Protein AF-A0A1M5ZZS7-F1 (afdb_monomer_lite)

InterPro domains:
  IPR059888 Phage tail-like, trimerisation region [PF26696] (135-192)

Foldseek 3Di:
DVVVVVVVVVVPPDDDQDAEEACDDDDDDPQALYEYDADLAFDAFAEDCAPLVCQPPPHWADFQDWYQHQVQLFIWGQHDGGCNDDVSIDTQDDKDAQDADPNDTDRIQGFHAPDCCVPPVPPPPPVDADEGADDPVDNDDNYDDDHPRHYHDTHEDAPSVVRRPQDHARTWGAHPVVRWIWGHSNRDIGTHDPQQWEQPDKDWDDDLEAEPPDGDQTHIDGWTAGNVDRVRTDDLVQWAWKWKWKDLDPDPPDTDTDDIDGRPPDDGDDPDPVVLVDPGQWMKMWMWTDGPPDPTYGYDIDIRTYDYDD

Organism: NCBI:txid1118202

Structure (mmCIF, N/CA/C/O backbone):
data_AF-A0A1M5ZZS7-F1
#
_entry.id   AF-A0A1M5ZZS7-F1
#
loop_
_atom_site.group_PDB
_atom_site.id
_atom_site.type_symbol
_atom_site.label_atom_id
_atom_site.label_alt_id
_atom_site.label_comp_id
_atom_site.label_asym_id
_atom_site.label_entity_id
_atom_site.label_seq_id
_atom_site.pdbx_PDB_ins_code
_atom_site.Cartn_x
_atom_site.Cartn_y
_atom_site.Cartn_z
_atom_site.occupancy
_atom_site.B_iso_or_equiv
_atom_site.auth_seq_id
_atom_site.auth_comp_id
_atom_site.auth_asym_id
_atom_site.auth_atom_id
_atom_site.pdbx_PDB_model_num
ATOM 1 N N . MET A 1 1 ? -10.200 -0.646 -59.183 1.00 57.72 1 MET A N 1
ATOM 2 C CA . MET A 1 1 ? -9.908 -1.719 -58.202 1.00 57.72 1 MET A CA 1
ATOM 3 C C . MET A 1 1 ? -8.680 -1.416 -57.340 1.00 57.72 1 MET A C 1
ATOM 5 O O . MET A 1 1 ? -8.872 -1.230 -56.151 1.00 57.72 1 MET A O 1
ATOM 9 N N . LYS A 1 2 ? -7.460 -1.236 -57.885 1.00 59.06 2 LYS A N 1
ATOM 10 C CA . LYS A 1 2 ? -6.246 -0.933 -57.077 1.00 59.06 2 LYS A CA 1
ATOM 11 C C . LYS A 1 2 ? -6.379 0.266 -56.113 1.00 59.06 2 LYS A C 1
ATOM 13 O O . LYS A 1 2 ? -5.955 0.170 -54.972 1.00 59.06 2 LYS A O 1
ATOM 18 N N . LYS A 1 3 ? -7.024 1.362 -56.537 1.00 68.19 3 LYS A N 1
ATOM 19 C CA . LYS A 1 3 ? -7.249 2.555 -55.690 1.00 68.19 3 LYS A CA 1
ATOM 20 C C . LYS A 1 3 ? -8.284 2.344 -54.570 1.00 68.19 3 LYS A C 1
ATOM 22 O O . LYS A 1 3 ? -8.190 2.989 -53.539 1.00 68.19 3 LYS A O 1
ATOM 27 N N . ILE A 1 4 ? -9.235 1.426 -54.765 1.00 78.06 4 ILE A N 1
ATOM 28 C CA . ILE A 1 4 ? -10.256 1.080 -53.760 1.00 78.06 4 ILE A CA 1
ATOM 29 C C . ILE A 1 4 ? -9.636 0.192 -52.674 1.00 78.06 4 ILE A C 1
ATOM 31 O O . ILE A 1 4 ? -9.879 0.412 -51.498 1.00 78.06 4 ILE A O 1
ATOM 35 N N . ILE A 1 5 ? -8.764 -0.747 -53.059 1.00 78.56 5 ILE A N 1
ATOM 36 C CA . ILE A 1 5 ? -8.029 -1.607 -52.117 1.00 78.56 5 ILE A CA 1
ATOM 37 C C . ILE A 1 5 ? -7.124 -0.766 -51.201 1.00 78.56 5 ILE A C 1
ATOM 39 O O . ILE A 1 5 ? -7.069 -1.012 -50.001 1.00 78.56 5 ILE A O 1
ATOM 43 N N . LEU A 1 6 ? -6.470 0.266 -51.747 1.00 74.75 6 LEU A N 1
ATOM 44 C CA . LEU A 1 6 ? -5.613 1.168 -50.972 1.00 74.75 6 LEU A CA 1
ATOM 45 C C . LEU A 1 6 ? -6.414 2.041 -49.988 1.00 74.75 6 LEU A C 1
ATOM 47 O O . LEU A 1 6 ? -5.978 2.241 -48.862 1.00 74.75 6 LEU A O 1
ATOM 51 N N . ALA A 1 7 ? -7.601 2.510 -50.390 1.00 75.81 7 ALA A N 1
ATOM 52 C CA . ALA A 1 7 ? -8.495 3.278 -49.521 1.00 75.81 7 ALA A CA 1
ATOM 53 C C . ALA A 1 7 ? -9.084 2.425 -48.381 1.00 75.81 7 ALA A C 1
ATOM 55 O O . ALA A 1 7 ? -9.172 2.897 -47.254 1.00 75.81 7 ALA A O 1
ATOM 56 N N . ILE A 1 8 ? -9.428 1.159 -48.651 1.00 76.75 8 ILE A N 1
ATOM 57 C CA . ILE A 1 8 ? -9.897 0.212 -47.624 1.00 76.75 8 ILE A CA 1
ATOM 58 C C . ILE A 1 8 ? -8.769 -0.124 -46.637 1.00 76.75 8 ILE A C 1
ATOM 60 O O . ILE A 1 8 ? -9.013 -0.160 -45.438 1.00 76.75 8 ILE A O 1
ATOM 64 N N . GLY A 1 9 ? -7.531 -0.303 -47.113 1.00 72.69 9 GLY A N 1
ATOM 65 C CA . GLY A 1 9 ? -6.370 -0.514 -46.239 1.00 72.69 9 GLY A CA 1
ATOM 66 C C . GLY A 1 9 ? -6.066 0.676 -45.321 1.00 72.69 9 GLY A C 1
ATOM 67 O O . GLY A 1 9 ? -5.657 0.468 -44.186 1.00 72.69 9 GLY A O 1
ATOM 68 N N . LEU A 1 10 ? -6.323 1.907 -45.781 1.00 70.25 10 LEU A N 1
ATOM 69 C CA . LEU A 1 10 ? -6.141 3.134 -44.993 1.00 70.25 10 LEU A CA 1
ATOM 70 C C . LEU A 1 10 ? -7.263 3.365 -43.962 1.00 70.25 10 LEU A C 1
ATOM 72 O O . LEU A 1 10 ? -7.039 4.020 -42.956 1.00 70.25 10 LEU A O 1
ATOM 76 N N . LEU A 1 11 ? -8.466 2.837 -44.208 1.00 66.69 11 LEU A N 1
ATOM 77 C CA . LEU A 1 11 ? -9.611 2.917 -43.288 1.00 66.69 11 LEU A CA 1
ATOM 78 C C . LEU A 1 11 ? -9.576 1.843 -42.186 1.00 66.69 11 LEU A C 1
ATOM 80 O O . LEU A 1 11 ? -10.339 1.930 -41.229 1.00 66.69 11 LEU A O 1
ATOM 84 N N . LEU A 1 12 ? -8.712 0.831 -42.320 1.00 61.31 12 LEU A N 1
ATOM 85 C CA . LEU A 1 12 ? -8.537 -0.256 -41.349 1.00 61.31 12 LEU A CA 1
ATOM 86 C C . LEU A 1 12 ? -7.455 0.027 -40.295 1.00 61.31 12 LEU A C 1
ATOM 88 O O . LEU A 1 12 ? -7.253 -0.806 -39.413 1.00 61.31 12 LEU A O 1
ATOM 92 N N . SER A 1 13 ? -6.788 1.185 -40.336 1.00 60.69 13 SER A N 1
ATOM 93 C CA . SER A 1 13 ? -5.974 1.665 -39.214 1.00 60.69 13 SER A CA 1
ATOM 94 C C . SER A 1 13 ? -6.895 2.217 -38.123 1.00 60.69 13 SER A C 1
ATOM 96 O O . SER A 1 13 ? -7.021 3.425 -37.941 1.00 60.69 13 SER A O 1
ATOM 98 N N . LEU A 1 14 ? -7.622 1.323 -37.459 1.00 61.38 14 LEU A N 1
ATOM 99 C CA . LEU A 1 14 ? -8.281 1.643 -36.203 1.00 61.38 14 LEU A CA 1
ATOM 100 C C . LEU A 1 14 ? -7.219 1.538 -35.111 1.00 61.38 14 LEU A C 1
ATOM 102 O O . LEU A 1 14 ? -6.594 0.487 -34.962 1.00 61.38 14 LEU A O 1
ATOM 106 N N . ASP A 1 15 ? -7.006 2.627 -34.379 1.00 59.38 15 ASP A N 1
ATOM 107 C CA . ASP A 1 15 ? -6.132 2.637 -33.213 1.00 59.38 15 ASP A CA 1
ATOM 108 C C . ASP A 1 15 ? -6.651 1.611 -32.195 1.00 59.38 15 ASP A C 1
ATOM 110 O O . ASP A 1 15 ? -7.773 1.705 -31.690 1.00 59.38 15 ASP A O 1
ATOM 114 N N . ALA A 1 16 ? -5.855 0.575 -31.935 1.00 60.84 16 ALA A N 1
ATOM 115 C CA . ALA A 1 16 ? -6.174 -0.437 -30.942 1.00 60.84 16 ALA A CA 1
ATOM 116 C C . ALA A 1 16 ? -5.636 0.021 -29.583 1.00 60.84 16 ALA A C 1
ATOM 118 O O . ALA A 1 16 ? -4.439 -0.074 -29.317 1.00 60.84 16 ALA A O 1
ATOM 119 N N . PHE A 1 17 ? -6.519 0.501 -28.706 1.00 65.69 17 PHE A N 1
ATOM 120 C CA . PHE A 1 17 ? -6.165 0.757 -27.311 1.00 65.69 17 PHE A CA 1
ATOM 121 C C . PHE A 1 17 ? -5.978 -0.581 -26.583 1.00 65.69 17 PHE A C 1
ATOM 123 O O . PHE A 1 17 ? -6.930 -1.340 -26.397 1.00 65.69 17 PHE A O 1
ATOM 130 N N . GLY A 1 18 ? -4.741 -0.894 -26.197 1.00 68.00 18 GLY A N 1
ATOM 131 C CA . GLY A 1 18 ? -4.412 -2.122 -25.476 1.00 68.00 18 GLY A CA 1
ATOM 132 C C . GLY A 1 18 ? -4.529 -1.944 -23.964 1.00 68.00 18 GLY A C 1
ATOM 133 O O . GLY A 1 18 ? -3.792 -1.161 -23.375 1.00 68.00 18 GLY A O 1
ATOM 134 N N . GLN A 1 19 ? -5.420 -2.699 -23.321 1.00 83.50 19 GLN A N 1
ATOM 135 C CA . GLN A 1 19 ? -5.440 -2.865 -21.863 1.00 83.50 19 GLN A CA 1
ATOM 136 C C . GLN A 1 19 ? -4.680 -4.136 -21.476 1.00 83.50 19 GLN A C 1
ATOM 138 O O . GLN A 1 19 ? -4.672 -5.115 -22.228 1.00 83.50 19 GLN A O 1
ATOM 143 N N . VAL A 1 20 ? -4.034 -4.139 -20.306 1.00 90.75 20 VAL A N 1
ATOM 144 C CA . VAL A 1 20 ? -3.095 -5.209 -19.940 1.00 90.75 20 VAL A CA 1
ATOM 145 C C . VAL A 1 20 ? -3.737 -6.212 -18.981 1.00 90.75 20 VAL A C 1
ATOM 147 O O . VAL A 1 20 ? -4.127 -5.883 -17.863 1.00 90.75 20 VAL A O 1
ATOM 150 N N . ALA A 1 21 ? -3.800 -7.476 -19.395 1.00 93.50 21 ALA A N 1
ATOM 151 C CA . ALA A 1 21 ? -4.226 -8.593 -18.558 1.00 93.50 21 ALA A CA 1
ATOM 152 C C . ALA A 1 21 ? -3.046 -9.545 -18.302 1.00 93.50 21 ALA A C 1
ATOM 154 O O . ALA A 1 21 ? -2.449 -10.071 -19.239 1.00 93.50 21 ALA A O 1
ATOM 155 N N . ILE A 1 22 ? -2.702 -9.788 -17.033 1.00 94.06 22 ILE A N 1
ATOM 156 C CA . ILE A 1 22 ? -1.584 -10.665 -16.647 1.00 94.06 22 ILE A CA 1
ATOM 157 C C . ILE A 1 22 ? -2.110 -11.935 -15.982 1.00 94.06 22 ILE A C 1
ATOM 159 O O . ILE A 1 22 ? -2.676 -11.907 -14.888 1.00 94.06 22 ILE A O 1
ATOM 163 N N . GLY A 1 23 ? -1.867 -13.086 -16.613 1.00 93.31 23 GLY A N 1
ATOM 164 C CA . GLY A 1 23 ? -2.291 -14.389 -16.091 1.00 93.31 23 GLY A CA 1
ATOM 165 C C . GLY A 1 23 ? -3.809 -14.595 -16.105 1.00 93.31 23 GLY A C 1
ATOM 166 O O . GLY A 1 23 ? -4.325 -15.307 -15.242 1.00 93.31 23 GLY A O 1
ATOM 167 N N . LYS A 1 24 ? -4.502 -13.930 -17.037 1.00 93.62 24 LYS A N 1
ATOM 168 C CA . LYS A 1 24 ? -5.920 -14.092 -17.390 1.00 93.62 24 LYS A CA 1
ATOM 169 C C . LYS A 1 24 ? -6.123 -13.660 -18.852 1.00 93.62 24 LYS A C 1
ATOM 171 O O . LYS A 1 24 ? -5.281 -12.937 -19.375 1.00 93.62 24 LYS A O 1
ATOM 176 N N . ASP A 1 25 ? -7.237 -14.054 -19.467 1.00 91.19 25 ASP A N 1
ATOM 177 C CA . ASP A 1 25 ? -7.464 -13.845 -20.910 1.00 91.19 25 ASP A CA 1
ATOM 178 C C . ASP A 1 25 ? -7.943 -12.432 -21.275 1.00 91.19 25 ASP A C 1
ATOM 180 O O . ASP A 1 25 ? -7.704 -11.958 -22.380 1.00 91.19 25 ASP A O 1
ATOM 184 N N . ALA A 1 26 ? -8.628 -11.750 -20.355 1.00 90.88 26 ALA A N 1
ATOM 185 C CA . ALA A 1 26 ? -9.160 -10.406 -20.566 1.00 90.88 26 ALA A CA 1
ATOM 186 C C . ALA A 1 26 ? -9.308 -9.656 -19.239 1.00 90.88 26 ALA A C 1
ATOM 188 O O . ALA A 1 26 ? -9.425 -10.262 -18.171 1.00 90.88 26 ALA A O 1
ATOM 189 N N . ILE A 1 27 ? -9.342 -8.329 -19.289 1.00 91.94 27 ILE A N 1
ATOM 190 C CA . ILE A 1 27 ? -9.713 -7.493 -18.142 1.00 91.94 27 ILE A CA 1
ATOM 191 C C . ILE A 1 27 ? -11.215 -7.603 -17.831 1.00 91.94 27 ILE A C 1
ATOM 193 O O . ILE A 1 27 ? -11.998 -8.151 -18.602 1.00 91.94 27 ILE A O 1
ATOM 197 N N . SER A 1 28 ? -11.619 -7.084 -16.679 1.00 93.12 28 SER A N 1
ATOM 198 C CA . SER A 1 28 ? -12.998 -7.129 -16.191 1.00 93.12 28 SER A CA 1
ATOM 199 C C . SER A 1 28 ? -13.909 -6.044 -16.769 1.00 93.12 28 SER A C 1
ATOM 201 O O . SER A 1 28 ? -15.099 -6.303 -16.924 1.00 93.12 28 SER A O 1
ATOM 203 N N . ASN A 1 29 ? -13.393 -4.846 -17.058 1.00 91.56 29 ASN A N 1
ATOM 204 C CA . ASN A 1 29 ? -14.140 -3.747 -17.678 1.00 91.56 29 ASN A CA 1
ATOM 205 C C . ASN A 1 29 ? -13.195 -2.683 -18.270 1.00 91.56 29 ASN A C 1
ATOM 207 O O . ASN A 1 29 ? -11.991 -2.714 -18.024 1.00 91.56 29 ASN A O 1
ATOM 211 N N . GLU A 1 30 ? -13.753 -1.723 -19.010 1.00 89.88 30 GLU A N 1
ATOM 212 C CA . GLU A 1 30 ? -13.007 -0.670 -19.716 1.00 89.88 30 GLU A CA 1
ATOM 213 C C . GLU A 1 30 ? -12.288 0.349 -18.808 1.00 89.88 30 GLU A C 1
ATOM 215 O O . GLU A 1 30 ? -11.372 1.027 -19.267 1.00 89.88 30 GLU A O 1
ATOM 220 N N . TYR A 1 31 ? -12.622 0.420 -17.516 1.00 91.88 31 TYR A N 1
ATOM 221 C CA . TYR A 1 31 ? -11.988 1.314 -16.536 1.00 91.88 31 TYR A CA 1
ATOM 222 C C . TYR A 1 31 ? -10.754 0.693 -15.862 1.00 91.88 31 TYR A C 1
ATOM 224 O O . TYR A 1 31 ? -10.294 1.177 -14.827 1.00 91.88 31 TYR A O 1
ATOM 232 N N . VAL A 1 32 ? -10.208 -0.392 -16.418 1.00 93.19 32 VAL A N 1
ATOM 233 C CA . VAL A 1 32 ? -9.031 -1.081 -15.877 1.00 93.19 32 VAL A CA 1
ATOM 234 C C . VAL A 1 32 ? -7.825 -0.893 -16.793 1.00 93.19 32 VAL A C 1
ATOM 236 O O . VAL A 1 32 ? -7.877 -1.252 -17.965 1.00 93.19 32 VAL A O 1
ATOM 239 N N . SER A 1 33 ? -6.729 -0.336 -16.278 1.00 91.81 33 SER A N 1
ATOM 240 C CA . SER A 1 33 ? -5.485 -0.166 -17.050 1.00 91.81 33 SER A CA 1
ATOM 241 C C . SER A 1 33 ? -4.698 -1.475 -17.107 1.00 91.81 33 SER A C 1
ATOM 243 O O . SER A 1 33 ? -4.281 -1.941 -18.169 1.00 91.81 33 SER A O 1
ATOM 245 N N . ILE A 1 34 ? -4.565 -2.110 -15.942 1.00 93.50 34 ILE A N 1
ATOM 246 C CA . ILE A 1 34 ? -3.910 -3.398 -15.761 1.00 93.50 34 ILE A CA 1
ATOM 247 C C . ILE A 1 34 ? -4.665 -4.254 -14.743 1.00 93.50 34 ILE A C 1
ATOM 249 O O . ILE A 1 34 ? -5.051 -3.783 -13.670 1.00 93.50 34 ILE A O 1
ATOM 253 N N . GLU A 1 35 ? -4.851 -5.534 -15.065 1.00 95.56 35 GLU A N 1
ATOM 254 C CA . GLU A 1 35 ? -5.483 -6.514 -14.182 1.00 95.56 35 GLU A CA 1
ATOM 255 C C . GLU A 1 35 ? -4.698 -7.818 -14.101 1.00 95.56 35 GLU A C 1
ATOM 257 O O . GLU A 1 35 ? -4.227 -8.358 -15.102 1.00 95.56 35 GLU A O 1
ATOM 262 N N . PHE A 1 36 ? -4.644 -8.384 -12.899 1.00 95.94 36 PHE A N 1
ATOM 263 C CA . PHE A 1 36 ? -3.998 -9.662 -12.641 1.00 95.94 36 PHE A CA 1
ATOM 264 C C . PHE A 1 36 ? -5.032 -10.769 -12.427 1.00 95.94 36 PHE A C 1
ATOM 266 O O . PHE A 1 36 ? -6.032 -10.598 -11.728 1.00 95.94 36 PHE A O 1
ATOM 273 N N . GLY A 1 37 ? -4.772 -11.936 -13.013 1.00 94.75 37 GLY A N 1
ATOM 274 C CA . GLY A 1 37 ? -5.559 -13.139 -12.779 1.00 94.75 37 GLY A CA 1
ATOM 275 C C . GLY A 1 37 ? -5.474 -13.629 -11.334 1.00 94.75 37 GLY A C 1
ATOM 276 O O . GLY A 1 37 ? -4.557 -13.283 -10.583 1.00 94.75 37 GLY A O 1
ATOM 277 N N . LEU A 1 38 ? -6.423 -14.484 -10.957 1.00 93.44 38 LEU A N 1
ATOM 278 C CA . LEU A 1 38 ? -6.507 -15.052 -9.613 1.00 93.44 38 LEU A CA 1
ATOM 279 C C . LEU A 1 38 ? -5.264 -15.885 -9.250 1.00 93.44 38 LEU A C 1
ATOM 281 O O . LEU A 1 38 ? -4.524 -16.372 -10.111 1.00 93.44 38 LEU A O 1
ATOM 285 N N . GLY A 1 39 ? -5.048 -16.056 -7.946 1.00 94.12 39 GLY A N 1
ATOM 286 C CA . GLY A 1 39 ? -4.009 -16.911 -7.374 1.00 94.12 39 GLY A CA 1
ATOM 287 C C . GLY A 1 39 ? -3.319 -16.275 -6.171 1.00 94.12 39 GLY A C 1
ATOM 288 O O . GLY A 1 39 ? -3.456 -15.080 -5.923 1.00 94.12 39 GLY A O 1
ATOM 289 N N . ASN A 1 40 ? -2.534 -17.072 -5.444 1.00 95.62 40 ASN A N 1
ATOM 290 C CA . ASN A 1 40 ? -1.815 -16.627 -4.247 1.00 95.62 40 ASN A CA 1
ATOM 291 C C . ASN A 1 40 ? -0.489 -15.938 -4.610 1.00 95.62 40 ASN A C 1
ATOM 293 O O . ASN A 1 40 ? 0.593 -16.438 -4.306 1.00 95.62 40 ASN A O 1
ATOM 297 N N . LYS A 1 41 ? -0.591 -14.812 -5.319 1.00 94.19 41 LYS A N 1
ATOM 298 C CA . LYS A 1 41 ? 0.519 -14.014 -5.860 1.00 94.19 41 LYS A CA 1
ATOM 299 C C . LYS A 1 41 ? 0.312 -12.520 -5.596 1.00 94.19 41 LYS A C 1
ATOM 301 O O . LYS A 1 41 ? -0.818 -12.068 -5.452 1.00 94.19 41 LYS A O 1
ATOM 306 N N . GLY A 1 42 ? 1.403 -11.766 -5.544 1.00 95.25 42 GLY A N 1
ATOM 307 C CA . GLY A 1 42 ? 1.402 -10.311 -5.375 1.00 95.25 42 GLY A CA 1
ATOM 308 C C . GLY A 1 42 ? 2.346 -9.640 -6.368 1.00 95.25 42 GLY A C 1
ATOM 309 O O . GLY A 1 42 ? 3.130 -10.319 -7.032 1.00 95.25 42 GLY A O 1
ATOM 310 N N . ILE A 1 43 ? 2.271 -8.314 -6.459 1.00 95.19 43 ILE A N 1
ATOM 311 C CA . ILE A 1 43 ? 3.263 -7.511 -7.184 1.00 95.19 43 ILE A CA 1
ATOM 312 C C . ILE A 1 43 ? 4.440 -7.290 -6.244 1.00 95.19 43 ILE A C 1
ATOM 314 O O . ILE A 1 43 ? 4.227 -6.968 -5.080 1.00 95.19 43 ILE A O 1
ATOM 318 N N . VAL A 1 44 ? 5.666 -7.454 -6.731 1.00 94.00 44 VAL A N 1
ATOM 319 C CA . VAL A 1 44 ? 6.869 -7.074 -5.986 1.00 94.00 44 VAL A CA 1
ATOM 320 C C . VAL A 1 44 ? 7.289 -5.690 -6.452 1.00 94.00 44 VAL A C 1
ATOM 322 O O . VAL A 1 44 ? 7.524 -5.483 -7.642 1.00 94.00 44 VAL A O 1
ATOM 325 N N . LEU A 1 45 ? 7.334 -4.742 -5.520 1.00 92.81 45 LEU A N 1
ATOM 326 C CA . LEU A 1 45 ? 7.744 -3.373 -5.800 1.00 92.81 45 LEU A CA 1
ATOM 327 C C . LEU A 1 45 ? 9.241 -3.288 -6.121 1.00 92.81 45 LEU A C 1
ATOM 329 O O . LEU A 1 45 ? 10.028 -4.070 -5.580 1.00 92.81 45 LEU A O 1
ATOM 333 N N . PRO A 1 46 ? 9.659 -2.316 -6.950 1.00 87.44 46 PRO A N 1
ATOM 334 C CA . PRO A 1 46 ? 11.070 -2.062 -7.176 1.00 87.44 46 PRO A CA 1
ATOM 335 C C . PRO A 1 46 ? 11.751 -1.630 -5.874 1.00 87.44 46 PRO A C 1
ATOM 337 O O . PRO A 1 46 ? 11.218 -0.833 -5.091 1.00 87.44 46 PRO A O 1
ATOM 340 N N . TYR A 1 47 ? 12.950 -2.162 -5.660 1.00 87.62 47 TYR A N 1
ATOM 341 C CA . TYR A 1 47 ? 13.814 -1.763 -4.561 1.00 87.62 47 TYR A CA 1
ATOM 342 C C . TYR A 1 47 ? 14.674 -0.583 -4.996 1.00 87.62 47 TYR A C 1
ATOM 344 O O . TYR A 1 47 ? 15.236 -0.581 -6.090 1.00 87.62 47 TYR A O 1
ATOM 352 N N . VAL A 1 48 ? 14.802 0.405 -4.121 1.00 86.56 48 VAL A N 1
ATOM 353 C CA . VAL A 1 48 ? 15.727 1.527 -4.283 1.00 86.56 48 VAL A CA 1
ATOM 354 C C . VAL A 1 48 ? 16.684 1.541 -3.105 1.00 86.56 48 VAL A C 1
ATOM 356 O O . VAL A 1 48 ? 16.306 1.179 -1.991 1.00 86.56 48 VAL A O 1
ATOM 359 N N . THR A 1 49 ? 17.933 1.948 -3.328 1.00 86.25 49 THR A N 1
ATOM 360 C CA . THR A 1 49 ? 18.946 1.988 -2.262 1.00 86.25 49 THR A CA 1
ATOM 361 C C . THR A 1 49 ? 18.462 2.823 -1.075 1.00 86.25 49 THR A C 1
ATOM 363 O O . THR A 1 49 ? 18.524 2.375 0.069 1.00 86.25 49 THR A O 1
ATOM 366 N N . ASN A 1 50 ? 17.939 4.017 -1.361 1.00 87.12 50 ASN A N 1
ATOM 367 C CA . ASN A 1 50 ? 17.304 4.936 -0.421 1.00 87.12 50 ASN A CA 1
ATOM 368 C C . ASN A 1 50 ? 16.356 5.850 -1.225 1.00 87.12 50 ASN A C 1
ATOM 370 O O . ASN A 1 50 ? 16.722 6.295 -2.316 1.00 87.12 50 ASN A O 1
ATOM 374 N N . ILE A 1 51 ? 15.160 6.139 -0.710 1.00 87.38 51 ILE A N 1
ATOM 375 C CA . ILE A 1 51 ? 14.191 7.057 -1.336 1.00 87.38 51 ILE A CA 1
ATOM 376 C C . ILE A 1 51 ? 14.745 8.473 -1.532 1.00 87.38 51 ILE A C 1
ATOM 378 O O . ILE A 1 51 ? 14.371 9.149 -2.484 1.00 87.38 51 ILE A O 1
ATOM 382 N N . GLU A 1 52 ? 15.671 8.921 -0.681 1.00 85.88 52 GLU A N 1
ATOM 383 C CA . GLU A 1 52 ? 16.325 10.227 -0.816 1.00 85.88 52 GLU A CA 1
ATOM 384 C C . GLU A 1 52 ? 17.188 10.314 -2.076 1.00 85.88 52 GLU A C 1
ATOM 386 O O . GLU A 1 52 ? 17.277 11.373 -2.690 1.00 85.88 52 GLU A O 1
ATOM 391 N N . GLU A 1 53 ? 17.818 9.207 -2.482 1.00 85.31 53 GLU A N 1
ATOM 392 C CA . GLU A 1 53 ? 18.647 9.152 -3.693 1.00 85.31 53 GLU A CA 1
ATOM 393 C C . GLU A 1 53 ? 17.807 9.282 -4.968 1.00 85.31 53 GLU A C 1
ATOM 395 O O . GLU A 1 53 ? 18.311 9.747 -5.991 1.00 85.31 53 GLU A O 1
ATOM 400 N N . MET A 1 54 ? 16.518 8.923 -4.916 1.00 83.94 54 MET A N 1
ATOM 401 C CA . MET A 1 54 ? 15.629 9.003 -6.079 1.00 83.94 54 MET A CA 1
ATOM 402 C C . MET A 1 54 ? 15.439 10.439 -6.585 1.00 83.94 54 MET A C 1
ATOM 404 O O . MET A 1 54 ? 15.164 10.627 -7.768 1.00 83.94 54 MET A O 1
ATOM 408 N N . SER A 1 55 ? 15.635 11.434 -5.716 1.00 82.50 55 SER A N 1
ATOM 409 C CA . SER A 1 55 ? 15.391 12.855 -6.006 1.00 82.50 55 SER A CA 1
ATOM 410 C C . SER A 1 55 ? 16.671 13.686 -6.110 1.00 82.50 55 SER A C 1
ATOM 412 O O . SER A 1 55 ? 16.625 14.912 -6.207 1.00 82.50 55 SER A O 1
ATOM 414 N N . LYS A 1 56 ? 17.840 13.033 -6.081 1.00 82.75 56 LYS A N 1
ATOM 415 C CA . LYS A 1 56 ? 19.138 13.691 -6.281 1.00 82.75 56 LYS A CA 1
ATOM 416 C C . LYS A 1 56 ? 19.446 13.867 -7.769 1.00 82.75 56 LYS A C 1
ATOM 418 O O . LYS A 1 56 ? 18.796 13.295 -8.641 1.00 82.75 56 LYS A O 1
ATOM 423 N N . ASN A 1 57 ? 20.475 14.661 -8.067 1.00 80.62 57 ASN A N 1
ATOM 424 C CA . ASN A 1 57 ? 21.008 14.861 -9.422 1.00 80.62 57 ASN A CA 1
ATOM 425 C C . ASN A 1 57 ? 19.974 15.378 -10.443 1.00 80.62 57 ASN A C 1
ATOM 427 O O . ASN A 1 57 ? 19.997 14.983 -11.605 1.00 80.62 57 ASN A O 1
ATOM 431 N N . GLY A 1 58 ? 19.052 16.242 -10.005 1.00 74.56 58 GLY A N 1
ATOM 432 C CA . GLY A 1 58 ? 18.024 16.833 -10.871 1.00 74.56 58 GLY A CA 1
ATOM 433 C C . GLY A 1 58 ? 16.885 15.882 -11.254 1.00 74.56 58 GLY A C 1
ATOM 434 O O . GLY A 1 58 ? 16.069 16.233 -12.102 1.00 74.56 58 GLY A O 1
ATOM 435 N N . ARG A 1 59 ? 16.813 14.690 -10.6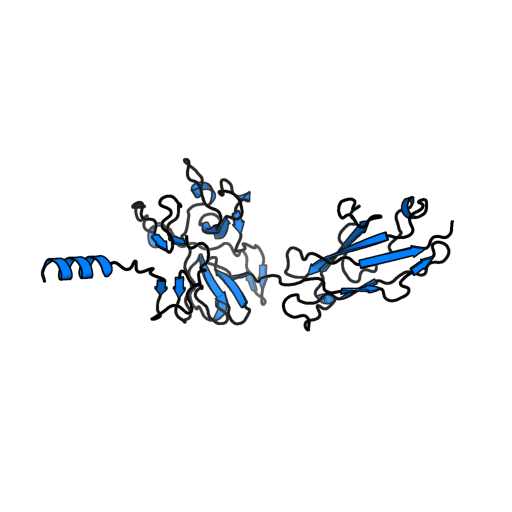44 1.00 79.38 59 ARG A N 1
ATOM 436 C CA . ARG A 1 59 ? 15.701 13.753 -10.832 1.00 79.38 59 ARG A CA 1
ATOM 437 C C . ARG A 1 59 ? 14.475 14.219 -10.058 1.00 79.38 59 ARG A C 1
ATOM 439 O O . ARG A 1 59 ? 14.577 14.757 -8.958 1.00 79.38 59 ARG A O 1
ATOM 446 N N . VAL A 1 60 ? 13.311 13.975 -10.642 1.00 82.12 60 VAL A N 1
ATOM 447 C CA . VAL A 1 60 ? 12.015 14.368 -10.096 1.00 82.12 60 VAL A CA 1
ATOM 448 C C . VAL A 1 60 ? 11.201 13.097 -9.886 1.00 82.12 60 VAL A C 1
ATOM 450 O O . VAL A 1 60 ? 10.974 12.353 -10.832 1.00 82.12 60 VAL A O 1
ATOM 453 N N . VAL A 1 61 ? 10.778 12.830 -8.651 1.00 88.06 61 VAL A N 1
ATOM 454 C CA . VAL A 1 61 ? 9.896 11.697 -8.338 1.00 88.06 61 VAL A CA 1
ATOM 455 C C . VAL A 1 61 ? 8.456 12.180 -8.373 1.00 88.06 61 VAL A C 1
ATOM 457 O O . VAL A 1 61 ? 8.114 13.089 -7.622 1.00 88.06 61 VAL A O 1
ATOM 460 N N . GLN A 1 62 ? 7.617 11.587 -9.220 1.00 87.38 62 GLN A N 1
ATOM 461 C CA . GLN A 1 62 ? 6.224 12.013 -9.357 1.00 87.38 62 GLN A CA 1
ATOM 462 C C . GLN A 1 62 ? 5.352 11.530 -8.183 1.00 87.38 62 GLN A C 1
ATOM 464 O O . GLN A 1 62 ? 5.578 10.421 -7.675 1.00 87.38 62 GLN A O 1
ATOM 469 N N . PRO A 1 63 ? 4.330 12.309 -7.773 1.00 89.00 63 PRO A N 1
ATOM 470 C CA . PRO A 1 63 ? 3.269 11.828 -6.890 1.00 89.00 63 PRO A CA 1
ATOM 471 C C . PRO A 1 63 ? 2.682 10.498 -7.369 1.00 89.00 63 PRO A C 1
ATOM 473 O O . PRO A 1 63 ? 2.569 10.249 -8.567 1.00 89.00 63 PRO A O 1
ATOM 476 N N . GLY A 1 64 ? 2.334 9.622 -6.429 1.00 89.69 64 GLY A N 1
ATOM 477 C CA . GLY A 1 64 ? 1.864 8.265 -6.721 1.00 89.69 64 GLY A CA 1
ATOM 478 C C . GLY A 1 64 ? 2.975 7.227 -6.914 1.00 89.69 64 GLY A C 1
ATOM 479 O O . GLY A 1 64 ? 2.673 6.036 -6.951 1.00 89.69 64 GLY A O 1
ATOM 480 N N . THR A 1 65 ? 4.254 7.627 -6.968 1.00 91.88 65 THR A N 1
ATOM 481 C CA . THR A 1 65 ? 5.375 6.668 -6.994 1.00 91.88 65 THR A CA 1
ATOM 482 C C . THR A 1 65 ? 5.379 5.810 -5.728 1.00 91.88 65 THR A C 1
ATOM 484 O O . THR A 1 65 ? 5.335 6.344 -4.620 1.00 91.88 65 THR A O 1
ATOM 487 N N . ILE A 1 66 ? 5.494 4.489 -5.882 1.00 94.69 66 ILE A N 1
ATOM 488 C CA . ILE A 1 66 ? 5.628 3.532 -4.778 1.00 94.69 66 ILE A CA 1
ATOM 489 C C . ILE A 1 66 ? 6.957 2.793 -4.927 1.00 94.69 66 ILE A C 1
ATOM 491 O O . ILE A 1 66 ? 7.255 2.254 -5.993 1.00 94.69 66 ILE A O 1
ATOM 495 N N . ALA A 1 67 ? 7.743 2.742 -3.855 1.00 93.19 67 ALA A N 1
ATOM 496 C CA . ALA A 1 67 ? 9.025 2.046 -3.842 1.00 93.19 67 ALA A CA 1
ATOM 497 C C . ALA A 1 67 ? 9.294 1.401 -2.481 1.00 93.19 67 ALA A C 1
ATOM 499 O O . ALA A 1 67 ? 8.768 1.833 -1.449 1.00 93.19 67 ALA A O 1
ATOM 500 N N . MET A 1 68 ? 10.141 0.370 -2.481 1.00 93.44 68 MET A N 1
ATOM 501 C CA . MET A 1 68 ? 10.718 -0.161 -1.252 1.00 93.44 68 MET A CA 1
ATOM 502 C C . MET A 1 68 ? 12.119 0.407 -1.046 1.00 93.44 68 MET A C 1
ATOM 504 O O . MET A 1 68 ? 13.016 0.197 -1.860 1.00 93.44 68 MET A O 1
ATOM 508 N N . ASP A 1 69 ? 12.307 1.093 0.071 1.00 92.06 69 ASP A N 1
ATOM 509 C CA . ASP A 1 69 ? 13.596 1.612 0.499 1.00 92.06 69 ASP A CA 1
ATOM 510 C C . ASP A 1 69 ? 14.418 0.501 1.165 1.00 92.06 69 ASP A C 1
ATOM 512 O O . ASP A 1 69 ? 14.030 -0.032 2.211 1.00 92.06 69 ASP A O 1
ATOM 516 N N . ALA A 1 70 ? 15.563 0.154 0.582 1.00 89.75 70 ALA A N 1
ATOM 517 C CA . ALA A 1 70 ? 16.411 -0.918 1.089 1.00 89.75 70 ALA A CA 1
ATOM 518 C C . ALA A 1 70 ? 17.205 -0.547 2.348 1.00 89.75 70 ALA A C 1
ATOM 520 O O . ALA A 1 70 ? 17.516 -1.420 3.160 1.00 89.75 70 ALA A O 1
ATOM 521 N N . THR A 1 71 ? 17.506 0.737 2.549 1.00 90.06 71 THR A N 1
ATOM 522 C CA . THR A 1 71 ? 18.227 1.217 3.736 1.00 90.06 71 THR A CA 1
ATOM 523 C C . THR A 1 71 ? 17.355 1.094 4.988 1.00 90.06 71 THR A C 1
ATOM 525 O O . THR A 1 71 ? 17.781 0.566 6.025 1.00 90.06 71 THR A O 1
ATOM 528 N N . SER A 1 72 ? 16.110 1.557 4.897 1.00 91.81 72 SER A N 1
ATOM 529 C CA . SER A 1 72 ? 15.140 1.555 5.992 1.00 91.81 72 SER A CA 1
ATOM 530 C C . SER A 1 72 ? 14.320 0.265 6.072 1.00 91.81 72 SER A C 1
ATOM 532 O O . SER A 1 72 ? 13.841 -0.072 7.157 1.00 91.81 72 SER A O 1
ATOM 534 N N . GLY A 1 73 ? 14.188 -0.488 4.977 1.00 92.81 73 GLY A N 1
ATOM 535 C CA . GLY A 1 73 ? 13.331 -1.674 4.898 1.00 92.81 73 GLY A CA 1
ATOM 536 C C . GLY A 1 73 ? 11.839 -1.327 4.891 1.00 92.81 73 GLY A C 1
ATOM 537 O O . GLY A 1 73 ? 11.027 -2.108 5.383 1.00 92.81 73 GLY A O 1
ATOM 538 N N . LEU A 1 74 ? 11.475 -0.137 4.407 1.00 94.31 74 LEU A N 1
ATOM 539 C CA . LEU A 1 74 ? 10.097 0.352 4.381 1.00 94.31 74 LEU A CA 1
ATOM 540 C C . LEU A 1 74 ? 9.610 0.530 2.945 1.00 94.31 74 LEU A C 1
ATOM 542 O O . LEU A 1 74 ? 10.279 1.132 2.111 1.00 94.31 74 LEU A O 1
ATOM 546 N N . VAL A 1 75 ? 8.394 0.066 2.679 1.00 96.25 75 VAL A N 1
ATOM 547 C CA . VAL A 1 75 ? 7.607 0.485 1.517 1.00 96.25 75 VAL A CA 1
ATOM 548 C C . VAL A 1 75 ? 7.010 1.860 1.790 1.00 96.25 75 VAL A C 1
ATOM 550 O O . VAL A 1 75 ? 6.395 2.059 2.844 1.00 96.25 75 VAL A O 1
ATOM 553 N N . SER A 1 76 ? 7.167 2.781 0.841 1.00 94.00 76 SER A N 1
ATOM 554 C CA . SER A 1 76 ? 6.658 4.152 0.930 1.00 94.00 76 SER A CA 1
ATOM 555 C C . SER A 1 76 ? 6.001 4.596 -0.380 1.00 94.00 76 SER A C 1
ATOM 557 O O . SER A 1 76 ? 6.369 4.109 -1.450 1.00 94.00 76 SER A O 1
ATOM 559 N N . TYR A 1 77 ? 5.047 5.528 -0.291 1.00 93.44 77 TYR A N 1
ATOM 560 C CA . TYR A 1 77 ? 4.435 6.200 -1.437 1.00 93.44 77 TYR A CA 1
ATOM 561 C C . TYR A 1 77 ? 4.697 7.703 -1.417 1.00 93.44 77 TYR A C 1
ATOM 563 O O . TYR A 1 77 ? 4.682 8.337 -0.361 1.00 93.44 77 TYR A O 1
ATOM 571 N N . CYS A 1 78 ? 4.939 8.269 -2.592 1.00 92.25 78 CYS A N 1
ATOM 572 C CA . CYS A 1 78 ? 5.097 9.699 -2.788 1.00 92.25 78 CYS A CA 1
ATOM 573 C C . CYS A 1 78 ? 3.716 10.377 -2.781 1.00 92.25 78 CYS A C 1
ATOM 575 O O . CYS A 1 78 ? 2.909 10.102 -3.672 1.00 92.25 78 CYS A O 1
ATOM 577 N N . LYS A 1 79 ? 3.421 11.211 -1.770 1.00 87.00 79 LYS A N 1
ATOM 578 C CA . LYS A 1 79 ? 2.072 11.773 -1.561 1.00 87.00 79 LYS A CA 1
ATOM 579 C C . LYS A 1 79 ? 1.759 12.966 -2.450 1.00 87.00 79 LYS A C 1
ATOM 581 O O . LYS A 1 79 ? 0.857 12.905 -3.273 1.00 87.00 79 LYS A O 1
ATOM 586 N N . ASP A 1 80 ? 2.502 14.043 -2.230 1.00 74.88 80 ASP A N 1
ATOM 587 C CA . ASP A 1 80 ? 2.137 15.392 -2.645 1.00 74.88 80 ASP A CA 1
ATOM 588 C C . ASP A 1 80 ? 3.376 16.134 -3.123 1.00 74.88 80 ASP A C 1
ATOM 590 O O . ASP A 1 80 ? 4.415 16.094 -2.447 1.00 74.88 80 ASP A O 1
ATOM 594 N N . SER A 1 81 ? 3.225 16.874 -4.232 1.00 69.75 81 SER A N 1
ATOM 595 C CA . SER A 1 81 ? 4.323 17.523 -4.966 1.00 69.75 81 SER A CA 1
ATOM 596 C C . SER A 1 81 ? 5.375 16.502 -5.424 1.00 69.75 81 SER A C 1
ATOM 598 O O . SER A 1 81 ? 5.433 15.389 -4.897 1.00 69.75 81 SER A O 1
ATOM 600 N N . PRO A 1 82 ? 6.235 16.800 -6.409 1.00 75.69 82 PRO A N 1
ATOM 601 C CA . PRO A 1 82 ? 7.342 15.901 -6.650 1.00 75.69 82 PRO A CA 1
ATOM 602 C C . PRO A 1 82 ? 8.153 15.677 -5.370 1.00 75.69 82 PRO A C 1
ATOM 604 O O . PRO A 1 82 ? 8.541 16.641 -4.702 1.00 75.69 82 PRO A O 1
ATOM 607 N N . CYS A 1 83 ? 8.366 14.413 -4.997 1.00 83.94 83 CYS A N 1
ATOM 608 C CA . CYS A 1 83 ? 8.917 14.062 -3.689 1.00 83.94 83 CYS A CA 1
ATOM 609 C C . CYS A 1 83 ? 10.409 14.361 -3.617 1.00 83.94 83 CYS A C 1
ATOM 611 O O . CYS A 1 83 ? 11.238 13.477 -3.788 1.00 83.94 83 CYS A O 1
ATOM 613 N N . ASN A 1 84 ? 10.765 15.613 -3.358 1.00 79.62 84 ASN A N 1
ATOM 614 C CA . ASN A 1 84 ? 12.149 16.081 -3.310 1.00 79.62 84 ASN A CA 1
ATOM 615 C C . ASN A 1 84 ? 12.852 15.819 -1.964 1.00 79.62 84 ASN A C 1
ATOM 617 O O . ASN A 1 84 ? 14.064 15.996 -1.869 1.00 79.62 84 ASN A O 1
ATOM 621 N N . ASN A 1 85 ? 12.119 15.397 -0.930 1.00 77.88 85 ASN A N 1
ATOM 622 C CA . ASN A 1 85 ? 12.666 15.025 0.373 1.00 77.88 85 ASN A CA 1
ATOM 623 C C . ASN A 1 85 ? 11.788 13.972 1.079 1.00 77.88 85 ASN A C 1
ATOM 625 O O . ASN A 1 85 ? 10.669 13.683 0.652 1.00 77.88 85 ASN A O 1
ATOM 629 N N . VAL A 1 86 ? 12.286 13.415 2.188 1.00 76.62 86 VAL A N 1
ATOM 630 C CA . VAL A 1 86 ? 11.627 12.336 2.951 1.00 76.62 86 VAL A CA 1
ATOM 631 C C . VAL A 1 86 ? 10.246 12.676 3.509 1.00 76.62 86 VAL A C 1
ATOM 633 O O . VAL A 1 86 ? 9.447 11.766 3.697 1.00 76.62 86 VAL A O 1
ATOM 636 N N . ASN A 1 87 ? 9.925 13.948 3.758 1.00 82.88 87 ASN A N 1
ATOM 637 C CA . ASN A 1 87 ? 8.637 14.333 4.349 1.00 82.88 87 ASN A CA 1
ATOM 638 C C . ASN A 1 87 ? 7.480 14.244 3.343 1.00 82.88 87 ASN A C 1
ATOM 640 O O . ASN A 1 87 ? 6.321 14.144 3.744 1.00 82.88 87 ASN A O 1
ATOM 644 N N . ASN A 1 88 ? 7.784 14.249 2.041 1.00 88.19 88 ASN A N 1
ATOM 645 C CA . ASN A 1 88 ? 6.798 14.026 0.982 1.00 88.19 88 ASN A CA 1
ATOM 646 C C . ASN A 1 88 ? 6.444 12.540 0.812 1.00 88.19 88 ASN A C 1
ATOM 648 O O . ASN A 1 88 ? 5.439 12.206 0.180 1.00 88.19 88 ASN A O 1
ATOM 652 N N . TRP A 1 89 ? 7.245 11.646 1.395 1.00 89.38 89 TRP A N 1
ATOM 653 C CA . TRP A 1 89 ? 6.992 10.215 1.387 1.00 89.38 89 TRP A CA 1
ATOM 654 C C . TRP A 1 89 ? 6.158 9.799 2.591 1.00 89.38 89 TRP A C 1
ATOM 656 O O . TRP A 1 89 ? 6.417 10.167 3.736 1.00 89.38 89 TRP A O 1
ATOM 666 N N . PHE A 1 90 ? 5.168 8.959 2.336 1.00 90.62 90 PHE A N 1
ATOM 667 C CA . PHE A 1 90 ? 4.392 8.302 3.368 1.00 90.62 90 PHE A CA 1
ATOM 668 C C . PHE A 1 90 ? 4.715 6.829 3.432 1.00 90.62 90 PHE A C 1
ATOM 670 O O . PHE A 1 90 ? 4.763 6.133 2.421 1.00 90.62 90 PHE A O 1
ATOM 677 N N . LYS A 1 91 ? 4.910 6.341 4.650 1.00 92.56 91 LYS A N 1
ATOM 678 C CA . LYS A 1 91 ? 5.281 4.957 4.906 1.00 92.56 91 LYS A CA 1
ATOM 679 C C . LYS A 1 91 ? 4.035 4.085 4.806 1.00 92.56 91 LYS A C 1
ATOM 681 O O . LYS A 1 91 ? 3.134 4.192 5.626 1.00 92.56 91 LYS A O 1
ATOM 686 N N . LEU A 1 92 ? 4.020 3.184 3.830 1.00 94.06 92 LEU A N 1
ATOM 687 C CA . LEU A 1 92 ? 2.985 2.162 3.658 1.00 94.06 92 LEU A CA 1
ATOM 688 C C . LEU A 1 92 ? 3.267 0.882 4.459 1.00 94.06 92 LEU A C 1
ATOM 690 O O . LEU A 1 92 ? 2.506 -0.083 4.413 1.00 94.06 92 LEU A O 1
ATOM 694 N N . SER A 1 93 ? 4.380 0.840 5.179 1.00 94.25 93 SER A N 1
ATOM 695 C CA . SER A 1 93 ? 4.735 -0.272 6.054 1.00 94.25 93 SER A CA 1
ATOM 696 C C . SER A 1 93 ? 5.358 0.242 7.342 1.00 94.25 93 SER A C 1
ATOM 698 O O . SER A 1 93 ? 5.694 1.424 7.448 1.00 94.25 93 SER A O 1
ATOM 700 N N . VAL A 1 94 ? 5.496 -0.639 8.333 1.00 86.44 94 VAL A N 1
ATOM 701 C CA . VAL A 1 94 ? 5.958 -0.257 9.669 1.00 86.44 94 VAL A CA 1
ATOM 702 C C . VAL A 1 94 ? 7.171 -1.056 10.125 1.00 86.44 94 VAL A C 1
ATOM 704 O O . VAL A 1 94 ? 7.241 -2.275 9.989 1.00 86.44 94 VAL A O 1
ATOM 707 N N . ASN A 1 95 ? 8.089 -0.342 10.773 1.00 86.50 95 ASN A N 1
ATOM 708 C CA . ASN A 1 95 ? 9.150 -0.923 11.578 1.00 86.50 95 ASN A CA 1
ATOM 709 C C . ASN A 1 95 ? 8.841 -0.637 13.051 1.00 86.50 95 ASN A C 1
ATOM 711 O O . ASN A 1 95 ? 8.667 0.517 13.446 1.00 86.50 95 ASN A O 1
ATOM 715 N N . LYS A 1 96 ? 8.768 -1.685 13.863 1.00 82.94 96 LYS A N 1
ATOM 716 C CA . LYS A 1 96 ? 8.585 -1.642 15.313 1.00 82.94 96 LYS A CA 1
ATOM 717 C C . LYS A 1 96 ? 9.758 -2.353 15.974 1.00 82.94 96 LYS A C 1
ATOM 719 O O . LYS A 1 96 ? 10.382 -3.221 15.370 1.00 82.94 96 LYS A O 1
ATOM 724 N N . GLN A 1 97 ? 10.056 -1.968 17.205 1.00 83.56 97 GLN A N 1
ATOM 725 C CA . GLN A 1 97 ? 11.017 -2.647 18.069 1.00 83.56 97 GLN A CA 1
ATOM 726 C C . GLN A 1 97 ? 10.281 -3.182 19.293 1.00 83.56 97 GLN A C 1
ATOM 728 O O . GLN A 1 97 ? 9.283 -2.588 19.701 1.00 83.56 97 GLN A O 1
ATOM 733 N N . ASN A 1 98 ? 10.790 -4.272 19.870 1.00 77.44 98 ASN A N 1
ATOM 734 C CA . ASN A 1 98 ? 10.291 -4.868 21.114 1.00 77.44 98 ASN A CA 1
ATOM 735 C C . ASN A 1 98 ? 8.774 -5.124 21.099 1.00 77.44 98 ASN A C 1
ATOM 737 O O . ASN A 1 98 ? 8.061 -4.810 22.051 1.00 77.44 98 ASN A O 1
ATOM 741 N N . LEU A 1 99 ? 8.275 -5.653 19.985 1.00 72.88 99 LEU A N 1
ATOM 742 C CA . LEU A 1 99 ? 6.861 -5.942 19.808 1.00 72.88 99 LEU A CA 1
ATOM 743 C C . LEU A 1 99 ? 6.538 -7.296 20.446 1.00 72.88 99 LEU A C 1
ATOM 745 O O . LEU A 1 99 ? 7.285 -8.249 20.262 1.00 72.88 99 LEU A O 1
ATOM 749 N N . TYR A 1 100 ? 5.420 -7.399 21.157 1.00 59.34 100 TYR A N 1
ATOM 750 C CA . TYR A 1 100 ? 4.924 -8.674 21.669 1.00 59.34 100 TYR A CA 1
ATOM 751 C C . TYR A 1 100 ? 3.611 -9.011 20.960 1.00 59.34 100 TYR A C 1
ATOM 753 O O . TYR A 1 100 ? 2.638 -8.268 21.084 1.00 59.34 100 TYR A O 1
ATOM 761 N N . LEU A 1 101 ? 3.598 -10.089 20.178 1.00 60.34 101 LEU A N 1
ATOM 762 C CA . LEU A 1 101 ? 2.432 -10.558 19.423 1.00 60.34 101 LEU A CA 1
ATOM 763 C C . LEU A 1 101 ? 2.278 -12.062 19.621 1.00 60.34 101 LEU A C 1
ATOM 765 O O . LEU A 1 101 ? 3.260 -12.791 19.529 1.00 60.34 101 LEU A O 1
ATOM 769 N N . ASP A 1 102 ? 1.056 -12.516 19.902 1.00 61.22 102 ASP A N 1
ATOM 770 C CA . ASP A 1 102 ? 0.702 -13.938 20.034 1.00 61.22 102 ASP A CA 1
ATOM 771 C C . ASP A 1 102 ? 1.640 -14.744 20.957 1.00 61.22 102 ASP A C 1
ATOM 773 O O . ASP A 1 102 ? 1.998 -15.887 20.683 1.00 61.22 102 ASP A O 1
ATOM 777 N N . GLY A 1 103 ? 2.075 -14.136 22.067 1.00 62.78 103 GLY A N 1
ATOM 778 C CA . GLY A 1 103 ? 2.986 -14.774 23.026 1.00 62.78 103 GLY A CA 1
ATOM 779 C C . GLY A 1 103 ? 4.457 -14.806 22.594 1.00 62.78 103 GLY A C 1
ATOM 780 O O . GLY A 1 103 ? 5.289 -15.385 23.295 1.00 62.78 103 GLY A O 1
ATOM 781 N N . GLN A 1 104 ? 4.806 -14.182 21.467 1.00 68.12 104 GLN A N 1
ATOM 782 C CA . GLN A 1 104 ? 6.175 -14.07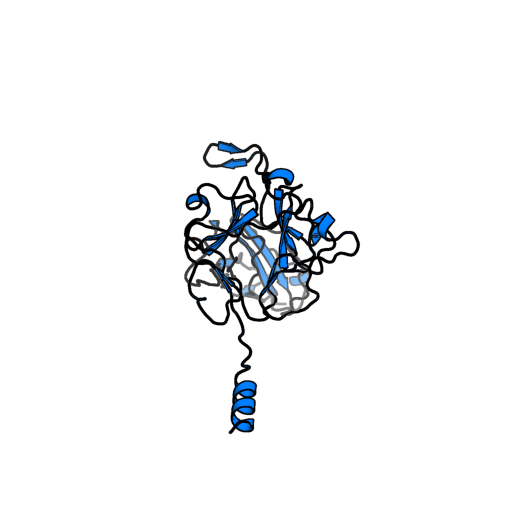1 20.974 1.00 68.12 104 GLN A CA 1
ATOM 783 C C . GLN A 1 104 ? 6.702 -12.639 21.058 1.00 68.12 104 GLN A C 1
ATOM 785 O O . GLN A 1 104 ? 6.045 -11.680 20.655 1.00 68.12 104 GLN A O 1
ATOM 790 N N . SER A 1 105 ? 7.941 -12.516 21.538 1.00 76.50 105 SER A N 1
ATOM 791 C CA . SER A 1 105 ? 8.704 -11.271 21.475 1.00 76.50 105 SER A CA 1
ATOM 792 C C . SER A 1 105 ? 9.417 -11.163 20.129 1.00 76.50 105 SER A C 1
ATOM 794 O O . SER A 1 105 ? 10.205 -12.033 19.757 1.00 76.50 105 SER A O 1
ATOM 796 N N . ILE A 1 106 ? 9.151 -10.078 19.413 1.00 75.62 106 ILE A N 1
ATOM 797 C CA . ILE A 1 106 ? 9.759 -9.717 18.139 1.00 75.62 106 ILE A CA 1
ATOM 798 C C . ILE A 1 106 ? 10.655 -8.502 18.389 1.00 75.62 106 ILE A C 1
ATOM 800 O O . ILE A 1 106 ? 10.184 -7.380 18.590 1.00 75.62 106 ILE A O 1
ATOM 804 N N . ALA A 1 107 ? 11.971 -8.727 18.371 1.00 84.88 107 ALA A N 1
ATOM 805 C CA . ALA A 1 107 ? 12.963 -7.700 18.692 1.00 84.88 107 ALA A CA 1
ATOM 806 C C . ALA A 1 107 ? 12.887 -6.494 17.743 1.00 84.88 107 ALA A C 1
ATOM 808 O O . ALA A 1 107 ? 12.938 -5.346 18.184 1.00 84.88 107 ALA A O 1
ATOM 809 N N . ASN A 1 108 ? 12.736 -6.741 16.439 1.00 87.38 108 ASN A N 1
ATOM 810 C CA . ASN A 1 108 ? 12.452 -5.701 15.462 1.00 87.38 108 ASN A CA 1
ATOM 811 C C . ASN A 1 108 ? 11.660 -6.252 14.270 1.00 87.38 108 ASN A C 1
ATOM 813 O O . ASN A 1 108 ? 11.736 -7.438 13.958 1.00 87.38 108 ASN A O 1
ATOM 817 N N . THR A 1 109 ? 10.929 -5.373 13.591 1.00 88.69 109 THR A N 1
ATOM 818 C CA . THR A 1 109 ? 10.212 -5.687 12.347 1.00 88.69 109 THR A CA 1
ATOM 819 C C . THR A 1 109 ? 10.807 -4.960 11.144 1.00 88.69 109 THR A C 1
ATOM 821 O O . THR A 1 109 ? 10.092 -4.695 10.174 1.00 88.69 109 THR A O 1
ATOM 824 N N . LYS A 1 110 ? 12.101 -4.598 11.212 1.00 93.50 110 LYS A N 1
ATOM 825 C CA . LYS A 1 110 ? 12.780 -3.940 10.092 1.00 93.50 110 LYS A CA 1
ATOM 826 C C . LYS A 1 110 ? 12.672 -4.844 8.871 1.00 93.50 110 LYS A C 1
ATOM 828 O O . LYS A 1 110 ? 12.993 -6.028 8.961 1.00 93.50 110 LYS A O 1
ATOM 833 N N . GLY A 1 111 ? 12.202 -4.293 7.757 1.00 90.19 111 GLY A N 1
ATOM 834 C CA . GLY A 1 111 ? 12.092 -5.046 6.519 1.00 90.19 111 GLY A CA 1
ATOM 835 C C . GLY A 1 111 ? 13.444 -5.574 6.048 1.00 90.19 111 GLY A C 1
ATOM 836 O O . GLY A 1 111 ? 14.437 -4.843 6.042 1.00 90.19 111 GLY A O 1
ATOM 837 N N . ILE A 1 112 ? 13.481 -6.850 5.676 1.00 88.00 112 ILE A N 1
ATOM 838 C CA . ILE A 1 112 ? 14.670 -7.502 5.126 1.00 88.00 112 ILE A CA 1
ATOM 839 C C . ILE A 1 112 ? 14.574 -7.417 3.611 1.00 88.00 112 ILE A C 1
ATOM 841 O O . ILE A 1 112 ? 13.724 -8.073 3.021 1.00 88.00 112 ILE A O 1
ATOM 845 N N . VAL A 1 113 ? 15.446 -6.635 2.983 1.00 85.00 113 VAL A N 1
ATOM 846 C CA . VAL A 1 113 ? 15.577 -6.598 1.521 1.00 85.00 113 VAL A CA 1
ATOM 847 C C . VAL A 1 113 ? 16.689 -7.563 1.111 1.00 85.00 113 VAL A C 1
ATOM 849 O O . VAL A 1 113 ? 17.736 -7.569 1.765 1.00 85.00 113 VAL A O 1
ATOM 852 N N . PRO A 1 114 ? 16.502 -8.411 0.081 1.00 78.56 114 PRO A N 1
ATOM 853 C CA . PRO A 1 114 ? 17.568 -9.284 -0.391 1.00 78.56 114 PRO A CA 1
ATOM 854 C C . PRO A 1 114 ? 18.751 -8.441 -0.881 1.00 78.56 114 PRO A C 1
ATOM 856 O O . PRO A 1 114 ? 18.554 -7.326 -1.362 1.00 78.56 114 PRO A O 1
ATOM 859 N N . ASN A 1 115 ? 19.974 -8.967 -0.777 1.00 70.44 115 ASN A N 1
ATOM 860 C CA . ASN A 1 115 ? 21.152 -8.263 -1.283 1.00 70.44 115 ASN A CA 1
ATOM 861 C C . ASN A 1 115 ? 20.947 -7.900 -2.767 1.00 70.44 115 ASN A C 1
ATOM 863 O O . ASN A 1 115 ? 20.611 -8.773 -3.573 1.00 70.44 115 ASN A O 1
ATOM 867 N N . PHE A 1 116 ? 21.153 -6.624 -3.115 1.00 62.44 116 PHE A N 1
ATOM 868 C CA . PHE A 1 116 ? 21.013 -6.128 -4.484 1.00 62.44 116 PHE A CA 1
ATOM 869 C C . PHE A 1 116 ? 21.814 -6.993 -5.453 1.00 62.44 116 PHE A C 1
ATOM 871 O O . PHE A 1 116 ? 21.245 -7.489 -6.413 1.00 62.44 116 PHE A O 1
ATOM 878 N N . GLU A 1 117 ? 23.071 -7.316 -5.144 1.00 57.28 117 GLU A N 1
ATOM 879 C CA . GLU A 1 117 ? 23.961 -8.052 -6.057 1.00 57.28 117 GLU A CA 1
ATOM 880 C C . GLU A 1 117 ? 23.435 -9.429 -6.513 1.00 57.28 117 GLU A C 1
ATOM 882 O O . GLU A 1 117 ? 23.839 -9.923 -7.571 1.00 57.28 117 GLU A O 1
ATOM 887 N N . THR A 1 118 ? 22.524 -10.049 -5.751 1.00 55.97 118 THR A N 1
ATOM 888 C CA . THR A 1 118 ? 21.976 -11.383 -6.049 1.00 55.97 118 THR A CA 1
ATOM 889 C C . THR A 1 118 ? 20.535 -11.382 -6.567 1.00 55.97 118 THR A C 1
ATOM 891 O O . THR A 1 118 ? 20.151 -12.341 -7.231 1.00 55.97 118 THR A O 1
ATOM 894 N N . PHE A 1 119 ? 19.738 -10.336 -6.311 1.00 54.34 119 PHE A N 1
ATOM 895 C CA . PHE A 1 119 ? 18.320 -10.252 -6.726 1.00 54.34 119 PHE A CA 1
ATOM 896 C C . PHE A 1 119 ? 18.036 -9.183 -7.783 1.00 54.34 119 PHE A C 1
ATOM 898 O O . PHE A 1 119 ? 17.130 -9.333 -8.600 1.00 54.34 119 PHE A O 1
ATOM 905 N N . GLN A 1 120 ? 18.828 -8.120 -7.771 1.00 54.88 120 GLN A N 1
ATOM 906 C CA . GLN A 1 120 ? 18.914 -7.100 -8.799 1.00 54.88 120 GLN A CA 1
ATOM 907 C C . GLN A 1 120 ? 20.406 -6.882 -9.029 1.00 54.88 120 GLN A C 1
ATOM 909 O O . GLN A 1 120 ? 20.957 -5.858 -8.619 1.00 54.88 120 GLN A O 1
ATOM 914 N N . GLN A 1 121 ? 21.076 -7.849 -9.682 1.00 52.00 121 GLN A N 1
ATOM 915 C CA . GLN A 1 121 ? 22.265 -7.506 -10.478 1.00 52.00 121 GLN A CA 1
ATOM 916 C C . GLN A 1 121 ? 21.931 -6.158 -11.103 1.00 52.00 121 GLN A C 1
ATOM 918 O O . GLN A 1 121 ? 20.841 -6.109 -11.681 1.00 52.00 121 GLN A O 1
ATOM 923 N N . PRO A 1 122 ? 22.711 -5.082 -10.885 1.00 47.09 122 PRO A N 1
ATOM 924 C CA . PRO A 1 122 ? 22.339 -3.762 -11.354 1.00 47.09 122 PRO A CA 1
ATOM 925 C C . PRO A 1 122 ? 22.183 -3.896 -12.858 1.00 47.09 122 PRO A C 1
ATOM 927 O O . PRO A 1 122 ? 23.160 -3.876 -13.606 1.00 47.09 122 PRO A O 1
ATOM 930 N N . LEU A 1 123 ? 20.948 -4.142 -13.296 1.00 49.44 123 LEU A N 1
ATOM 931 C CA . LEU A 1 123 ? 20.563 -4.077 -14.675 1.00 49.44 123 LEU A CA 1
ATOM 932 C C . LEU A 1 123 ? 20.874 -2.627 -14.931 1.00 49.44 123 LEU A C 1
ATOM 934 O O . LEU A 1 123 ? 20.247 -1.751 -14.335 1.00 49.44 123 LEU A O 1
ATOM 938 N N . LYS A 1 124 ? 21.966 -2.396 -15.666 1.00 48.59 124 LYS A N 1
ATOM 939 C CA . LYS A 1 124 ? 22.322 -1.072 -16.138 1.00 48.59 124 LYS A CA 1
ATOM 940 C C . LYS A 1 124 ? 21.010 -0.497 -16.625 1.00 48.59 124 LYS A C 1
ATOM 942 O O . LYS A 1 124 ? 20.424 -1.094 -17.522 1.00 48.59 124 LYS A O 1
ATOM 947 N N . ASP A 1 125 ? 20.531 0.547 -15.957 1.00 54.34 125 ASP A N 1
ATOM 948 C CA . ASP A 1 125 ? 19.267 1.169 -16.300 1.00 54.34 125 ASP A CA 1
ATOM 949 C C . ASP A 1 125 ? 19.394 1.553 -17.772 1.00 54.34 125 ASP A C 1
ATOM 951 O O . ASP A 1 125 ? 20.184 2.429 -18.133 1.00 54.34 125 ASP A O 1
ATOM 955 N N . ILE A 1 126 ? 18.761 0.767 -18.645 1.00 53.38 126 ILE A N 1
ATOM 956 C CA . ILE A 1 126 ? 18.920 0.929 -20.090 1.00 53.38 126 ILE A CA 1
ATOM 957 C C . ILE A 1 126 ? 18.052 2.107 -20.561 1.00 53.38 126 ILE A C 1
ATOM 959 O O . ILE A 1 126 ? 17.972 2.354 -21.759 1.00 53.38 126 ILE A O 1
ATOM 963 N N . GLY A 1 127 ? 17.423 2.839 -19.627 1.00 55.09 127 GLY A N 1
ATOM 964 C CA . GLY A 1 127 ? 16.554 3.974 -19.908 1.00 55.09 127 GLY A CA 1
ATOM 965 C C . GLY A 1 127 ? 15.198 3.551 -20.462 1.00 55.09 127 GLY A C 1
ATOM 966 O O . GLY A 1 127 ? 14.660 4.232 -21.326 1.00 55.09 127 GLY A O 1
ATOM 967 N N . GLY A 1 128 ? 14.669 2.406 -20.020 1.00 65.50 128 GLY A N 1
ATOM 968 C CA . GLY A 1 128 ? 13.392 1.872 -20.493 1.00 65.50 128 GLY A CA 1
ATOM 969 C C . GLY A 1 128 ? 12.287 2.038 -19.458 1.00 65.50 128 GLY A C 1
ATOM 970 O O . GLY A 1 128 ? 12.165 1.213 -18.553 1.00 65.50 128 GLY A O 1
ATOM 971 N N . ASN A 1 129 ? 11.460 3.067 -19.607 1.00 75.38 129 ASN A N 1
ATOM 972 C CA . ASN A 1 129 ? 10.197 3.178 -18.885 1.00 75.38 129 ASN A CA 1
ATOM 973 C C . ASN A 1 129 ? 9.169 2.257 -19.568 1.00 75.38 129 ASN A C 1
ATOM 975 O O . ASN A 1 129 ? 9.056 2.249 -20.793 1.00 75.38 129 ASN A O 1
ATOM 979 N N . SER A 1 130 ? 8.410 1.483 -18.794 1.00 84.38 130 SER A N 1
ATOM 980 C CA . SER A 1 130 ? 7.233 0.769 -19.305 1.00 84.38 130 SER A CA 1
ATOM 981 C C . SER A 1 130 ? 5.994 1.626 -19.082 1.00 84.38 130 SER A C 1
ATOM 983 O O . SER A 1 130 ? 5.679 1.941 -17.937 1.00 84.38 130 SER A O 1
ATOM 985 N N . PHE A 1 131 ? 5.283 1.982 -20.148 1.00 86.12 131 PHE A N 1
ATOM 986 C CA . PHE A 1 131 ? 4.056 2.775 -20.073 1.00 86.12 131 PHE A CA 1
ATOM 987 C C . PHE A 1 131 ? 2.824 1.900 -20.314 1.00 86.12 131 PHE A C 1
ATOM 989 O O . PHE A 1 131 ? 2.818 1.044 -21.197 1.00 86.12 131 PHE A O 1
ATOM 996 N N . ILE A 1 132 ? 1.780 2.113 -19.513 1.00 88.38 132 ILE A N 1
ATOM 997 C CA . ILE A 1 132 ? 0.437 1.567 -19.730 1.00 88.38 132 ILE A CA 1
ATOM 998 C C . ILE A 1 132 ? -0.549 2.731 -19.618 1.00 88.38 132 ILE A C 1
ATOM 1000 O O . ILE A 1 132 ? -0.740 3.281 -18.530 1.00 88.38 132 ILE A O 1
ATOM 1004 N N . GLY A 1 133 ? -1.170 3.088 -20.739 1.00 83.94 133 GLY A N 1
ATOM 1005 C CA . GLY A 1 133 ? -2.080 4.225 -20.859 1.00 83.94 133 GLY A CA 1
ATOM 1006 C C . GLY A 1 133 ? -1.630 5.182 -21.959 1.00 83.94 133 GLY A C 1
ATOM 1007 O O . GLY A 1 133 ? -0.910 4.781 -22.872 1.00 83.94 133 GLY A O 1
ATOM 1008 N N . ASP A 1 134 ? -2.051 6.441 -21.862 1.00 77.62 134 ASP A N 1
ATOM 1009 C CA . ASP A 1 134 ? -1.635 7.483 -22.801 1.00 77.62 134 ASP A CA 1
ATOM 1010 C C . ASP A 1 134 ? -0.139 7.781 -22.622 1.00 77.62 134 ASP A C 1
ATOM 1012 O O . ASP A 1 134 ? 0.327 8.025 -21.505 1.00 77.62 134 ASP A O 1
ATOM 1016 N N . GLU A 1 135 ? 0.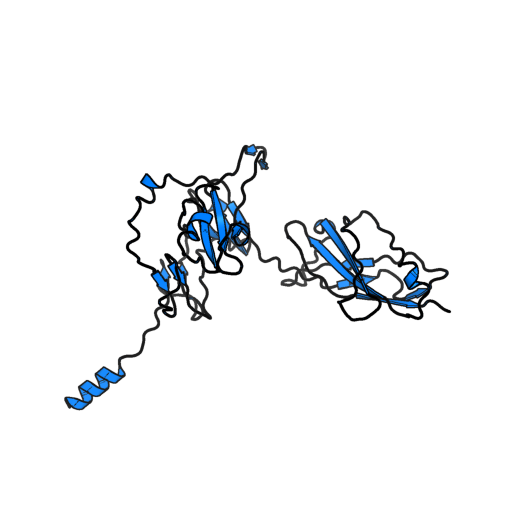632 7.751 -23.705 1.00 66.19 135 GLU A N 1
ATOM 1017 C CA . GLU A 1 135 ? 2.055 8.079 -23.656 1.00 66.19 135 GLU A CA 1
ATOM 1018 C C . GLU A 1 135 ? 2.236 9.576 -23.357 1.00 66.19 135 GLU A C 1
ATOM 1020 O O . GLU A 1 135 ? 2.142 10.429 -24.236 1.00 66.19 135 GLU A O 1
ATOM 1025 N N . GLU A 1 136 ? 2.519 9.914 -22.099 1.00 62.69 136 GLU A N 1
ATOM 1026 C CA . GLU A 1 136 ? 3.232 11.148 -21.778 1.00 62.69 136 GLU A CA 1
ATOM 1027 C C . GLU A 1 136 ? 4.726 10.808 -21.749 1.00 62.69 136 GLU A C 1
ATOM 1029 O O . GLU A 1 136 ? 5.216 10.229 -20.777 1.00 62.69 136 GLU A O 1
ATOM 1034 N N . GLU A 1 137 ? 5.448 11.168 -22.819 1.00 57.28 137 GLU A N 1
ATOM 1035 C CA . GLU A 1 137 ? 6.870 10.852 -23.077 1.00 57.28 137 GLU A CA 1
ATOM 1036 C C . GLU A 1 137 ? 7.853 11.244 -21.945 1.00 57.28 137 GLU A C 1
ATOM 1038 O O . GLU A 1 137 ? 9.046 10.959 -22.029 1.00 57.28 137 GLU A O 1
ATOM 1043 N N . SER A 1 138 ? 7.395 11.888 -20.867 1.00 67.00 138 SER A N 1
ATOM 1044 C CA . SER A 1 138 ? 8.249 12.472 -19.829 1.00 67.00 138 SER A CA 1
ATOM 1045 C C . SER A 1 138 ? 8.024 11.979 -18.400 1.00 67.00 138 SER A C 1
ATOM 1047 O O . SER A 1 138 ? 8.727 12.455 -17.508 1.00 67.00 138 SER A O 1
ATOM 1049 N N . ALA A 1 139 ? 7.069 11.084 -18.119 1.00 74.69 139 ALA A N 1
ATOM 1050 C CA . ALA A 1 139 ? 6.848 10.648 -16.736 1.00 74.69 139 ALA A CA 1
ATOM 1051 C C . ALA A 1 139 ? 7.966 9.678 -16.270 1.00 74.69 139 ALA A C 1
ATOM 1053 O O . ALA A 1 139 ? 8.105 8.588 -16.831 1.00 74.69 139 ALA A O 1
ATOM 1054 N N . PRO A 1 140 ? 8.781 10.036 -15.254 1.00 78.44 140 PRO A N 1
ATOM 1055 C CA . PRO A 1 140 ? 9.871 9.188 -14.782 1.00 78.44 140 PRO A CA 1
ATOM 1056 C C . PRO A 1 140 ? 9.341 8.003 -13.964 1.00 78.44 140 PRO A C 1
ATOM 1058 O O . PRO A 1 140 ? 8.630 8.190 -12.977 1.00 78.44 140 PRO A O 1
ATOM 1061 N N . GLY A 1 141 ? 9.732 6.782 -14.334 1.00 79.94 141 GLY A N 1
ATOM 1062 C CA . GLY A 1 141 ? 9.406 5.569 -13.584 1.00 79.94 141 GLY A CA 1
ATOM 1063 C C . GLY A 1 141 ? 9.685 4.288 -14.371 1.00 79.94 141 GLY A C 1
ATOM 1064 O O . GLY A 1 141 ? 9.673 4.286 -15.596 1.00 79.94 141 GLY A O 1
ATOM 1065 N N . VAL A 1 142 ? 9.920 3.177 -13.668 1.00 83.44 142 VAL A N 1
ATOM 1066 C CA . VAL A 1 142 ? 10.139 1.863 -14.311 1.00 83.44 142 VAL A CA 1
ATOM 1067 C C . VAL A 1 142 ? 8.848 1.333 -14.940 1.00 83.44 142 VAL A C 1
ATOM 1069 O O . VAL A 1 142 ? 8.865 0.802 -16.047 1.00 83.44 142 VAL A O 1
ATOM 1072 N N . LEU A 1 143 ? 7.725 1.497 -14.239 1.00 89.12 143 LEU A N 1
ATOM 1073 C CA . LEU A 1 143 ? 6.380 1.204 -14.722 1.00 89.12 143 LEU A CA 1
ATOM 1074 C C . LEU A 1 143 ? 5.498 2.413 -14.418 1.00 89.12 143 LEU A C 1
ATOM 1076 O O . LEU A 1 143 ? 5.343 2.783 -13.254 1.00 89.12 143 LEU A O 1
ATOM 1080 N N . VAL A 1 144 ? 4.930 3.008 -15.459 1.00 89.56 144 VAL A N 1
ATOM 1081 C CA . VAL A 1 144 ? 4.077 4.191 -15.388 1.00 89.56 144 VAL A CA 1
ATOM 1082 C C . VAL A 1 144 ? 2.683 3.810 -15.869 1.00 89.56 144 VAL A C 1
ATOM 1084 O O . VAL A 1 144 ? 2.512 3.335 -16.990 1.00 89.56 144 VAL A O 1
ATOM 1087 N N . LEU A 1 145 ? 1.689 4.019 -15.006 1.00 90.81 145 LEU A N 1
ATOM 1088 C CA . LEU A 1 145 ? 0.275 3.911 -15.354 1.00 90.81 145 LEU A CA 1
ATOM 1089 C C . LEU A 1 145 ? -0.253 5.329 -15.577 1.00 90.81 145 LEU A C 1
ATOM 1091 O O . LEU A 1 145 ? -0.391 6.081 -14.614 1.00 90.81 145 LEU A O 1
ATOM 1095 N N . SER A 1 146 ? -0.485 5.704 -16.831 1.00 88.62 146 SER A N 1
ATOM 1096 C CA . SER A 1 146 ? -0.771 7.091 -17.235 1.00 88.62 146 SER A CA 1
ATOM 1097 C C . SER A 1 146 ? -2.229 7.339 -17.632 1.00 88.62 146 SER A C 1
ATOM 1099 O O . SER A 1 146 ? -2.614 8.481 -17.882 1.00 88.62 146 SER A O 1
ATOM 1101 N N . ASP A 1 147 ? -3.065 6.297 -17.667 1.00 87.62 147 ASP A N 1
ATOM 1102 C CA . ASP A 1 147 ? -4.502 6.438 -17.914 1.00 87.62 147 ASP A CA 1
ATOM 1103 C C . ASP A 1 147 ? -5.162 7.405 -16.907 1.00 87.62 147 ASP A C 1
ATOM 1105 O O . ASP A 1 147 ? -5.068 7.232 -15.692 1.00 87.62 147 ASP A O 1
ATOM 1109 N N . LYS A 1 148 ? -5.921 8.386 -17.409 1.00 87.19 148 LYS A N 1
ATOM 1110 C CA . LYS A 1 148 ? -6.578 9.415 -16.574 1.00 87.19 148 LYS A CA 1
ATOM 1111 C C . LYS A 1 148 ? -7.820 8.918 -15.832 1.00 87.19 148 LYS A C 1
ATOM 1113 O O . LYS A 1 148 ? -8.229 9.510 -14.837 1.00 87.19 148 LYS A O 1
ATOM 1118 N N . ASN A 1 149 ? -8.459 7.873 -16.347 1.00 88.44 149 ASN A N 1
ATOM 1119 C CA . ASN A 1 149 ? -9.757 7.376 -15.887 1.00 88.44 149 ASN A CA 1
ATOM 1120 C C . ASN A 1 149 ? -9.794 5.850 -15.722 1.00 88.44 149 ASN A C 1
ATOM 1122 O O . ASN A 1 149 ? -10.878 5.275 -15.614 1.00 88.44 149 ASN A O 1
ATOM 1126 N N . LYS A 1 150 ? -8.628 5.195 -15.706 1.00 90.88 150 LYS A N 1
ATOM 1127 C CA . LYS A 1 150 ? -8.520 3.753 -15.485 1.00 90.88 150 LYS A CA 1
ATOM 1128 C C . LYS A 1 150 ? -7.665 3.455 -14.264 1.00 90.88 150 LYS A C 1
ATOM 1130 O O . LYS A 1 150 ? -6.739 4.192 -13.941 1.00 90.88 150 LYS A O 1
ATOM 1135 N N . ALA A 1 151 ? -7.973 2.355 -13.590 1.00 91.00 151 ALA A N 1
ATOM 1136 C CA . ALA A 1 151 ? -7.282 1.934 -12.381 1.00 91.00 151 ALA A CA 1
ATOM 1137 C C . ALA A 1 151 ? -6.566 0.596 -12.574 1.00 91.00 151 ALA A C 1
ATOM 1139 O O . ALA A 1 151 ? -6.996 -0.266 -13.341 1.00 91.00 151 ALA A O 1
ATOM 1140 N N . MET A 1 152 ? -5.499 0.392 -11.806 1.00 93.38 152 MET A N 1
ATOM 1141 C CA . MET A 1 152 ? -4.919 -0.932 -11.623 1.00 93.38 152 MET A CA 1
ATOM 1142 C C . MET A 1 152 ? -5.801 -1.766 -10.694 1.00 93.38 152 MET A C 1
ATOM 1144 O O . MET A 1 152 ? -6.103 -1.362 -9.570 1.00 93.38 152 MET A O 1
ATOM 1148 N N . VAL A 1 153 ? -6.122 -2.985 -11.119 1.00 95.25 153 VAL A N 1
ATOM 1149 C CA . VAL A 1 153 ? -6.708 -4.007 -10.250 1.00 95.25 153 VAL A CA 1
ATOM 1150 C C . VAL A 1 153 ? -5.583 -4.899 -9.744 1.00 95.25 153 VAL A C 1
ATOM 1152 O O . VAL A 1 153 ? -5.093 -5.757 -10.474 1.00 95.25 153 VAL A O 1
ATOM 1155 N N . LEU A 1 154 ? -5.176 -4.702 -8.488 1.00 96.00 154 LEU A N 1
ATOM 1156 C CA . LEU A 1 154 ? -4.119 -5.490 -7.846 1.00 96.00 154 LEU A CA 1
ATOM 1157 C C . LEU A 1 154 ? -4.417 -7.001 -7.858 1.00 96.00 154 LEU A C 1
ATOM 1159 O O . LEU A 1 154 ? -5.588 -7.398 -7.815 1.00 96.00 154 LEU A O 1
ATOM 1163 N N . PRO A 1 155 ? -3.377 -7.860 -7.805 1.00 97.25 155 PRO A N 1
ATOM 1164 C CA . PRO A 1 155 ? -3.558 -9.261 -7.454 1.00 97.25 155 PRO A CA 1
ATOM 1165 C C . PRO A 1 155 ? -4.353 -9.372 -6.155 1.00 97.25 155 PRO A C 1
ATOM 1167 O O . PRO A 1 155 ? -3.988 -8.784 -5.132 1.00 97.25 155 PRO A O 1
ATOM 1170 N N . LYS A 1 156 ? -5.463 -10.105 -6.210 1.00 95.88 156 LYS A N 1
ATOM 1171 C CA . LYS A 1 156 ? -6.438 -10.170 -5.124 1.00 95.88 156 LYS A CA 1
ATOM 1172 C C . LYS A 1 156 ? -6.695 -11.608 -4.701 1.00 95.88 156 LYS A C 1
ATOM 1174 O O . LYS A 1 156 ? -6.859 -12.494 -5.539 1.00 95.88 156 LYS A O 1
ATOM 1179 N N . MET A 1 157 ? -6.738 -11.831 -3.392 1.00 96.88 157 MET A N 1
ATOM 1180 C CA . MET A 1 157 ? -7.014 -13.135 -2.780 1.00 96.88 157 MET A CA 1
ATOM 1181 C C . MET A 1 157 ? -7.587 -12.952 -1.375 1.00 96.88 157 MET A C 1
ATOM 1183 O O . MET A 1 157 ? -7.642 -11.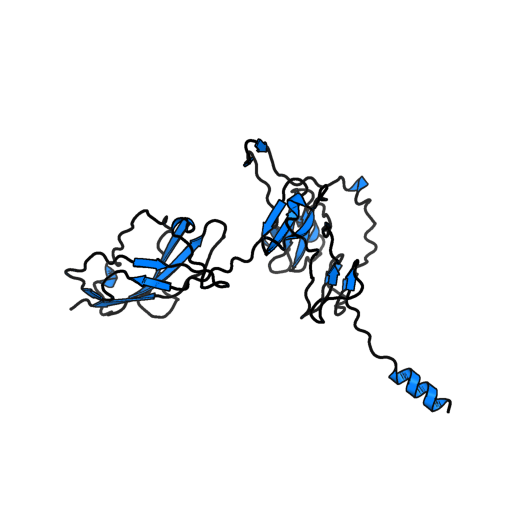836 -0.862 1.00 96.88 157 MET A O 1
ATOM 1187 N N . GLN A 1 158 ? -8.031 -14.026 -0.729 1.00 96.38 158 GLN A N 1
ATOM 1188 C CA . GLN A 1 158 ? -8.406 -13.964 0.685 1.00 96.38 158 GLN A CA 1
ATOM 1189 C C . GLN A 1 158 ? -7.154 -14.083 1.559 1.00 96.38 158 GLN A C 1
ATOM 1191 O O . GLN A 1 158 ? -6.350 -14.995 1.358 1.00 96.38 158 GLN A O 1
ATOM 1196 N N . SER A 1 159 ? -7.005 -13.180 2.531 1.00 93.19 159 SER A N 1
ATOM 1197 C CA . SER A 1 159 ? -5.969 -13.242 3.575 1.00 93.19 159 SER A CA 1
ATOM 1198 C C . SER A 1 159 ? -4.544 -13.498 3.044 1.00 93.19 159 SER A C 1
ATOM 1200 O O . SER A 1 159 ? -3.966 -14.554 3.311 1.00 93.19 159 SER A O 1
ATOM 1202 N N . PRO A 1 160 ? -3.935 -12.537 2.315 1.00 95.94 160 PRO A N 1
ATOM 1203 C CA . PRO A 1 160 ? -2.605 -12.693 1.715 1.00 95.94 160 PRO A CA 1
ATOM 1204 C C . PRO A 1 160 ? -1.529 -13.195 2.688 1.00 95.94 160 PRO A C 1
ATOM 1206 O O . PRO A 1 160 ? -0.719 -14.043 2.323 1.00 95.94 160 PRO A O 1
ATOM 1209 N N . HIS A 1 161 ? -1.576 -12.741 3.945 1.00 93.19 161 HIS A N 1
ATOM 1210 C CA . HIS A 1 161 ? -0.609 -13.089 4.989 1.00 93.19 161 HIS A CA 1
ATOM 1211 C C . HIS A 1 161 ? -0.588 -14.572 5.392 1.00 93.19 161 HIS A C 1
ATOM 1213 O O . HIS A 1 161 ? 0.417 -15.033 5.924 1.00 93.19 161 HIS A O 1
ATOM 1219 N N . THR A 1 162 ? -1.654 -15.334 5.131 1.00 94.69 162 THR A N 1
ATOM 1220 C CA . THR A 1 162 ? -1.691 -16.792 5.362 1.00 94.69 162 THR A CA 1
ATOM 1221 C C . THR A 1 162 ? -1.676 -17.597 4.064 1.00 94.69 162 THR A C 1
ATOM 1223 O O . THR A 1 162 ? -1.192 -18.739 4.040 1.00 94.69 162 THR A O 1
ATOM 1226 N N . SER A 1 163 ? -2.187 -17.012 2.981 1.00 96.31 163 SER A N 1
ATOM 1227 C CA . SER A 1 163 ? -2.295 -17.644 1.664 1.00 96.31 163 SER A CA 1
ATOM 1228 C C . SER A 1 163 ? -0.963 -17.679 0.908 1.00 96.31 163 SER A C 1
ATOM 1230 O O . SER A 1 163 ? -0.670 -18.668 0.230 1.00 96.31 163 SER A O 1
ATOM 1232 N N . ILE A 1 164 ? -0.122 -16.648 1.052 1.00 96.75 164 ILE A N 1
ATOM 1233 C CA . ILE A 1 164 ? 1.198 -16.566 0.414 1.00 96.75 164 ILE A CA 1
ATOM 1234 C C . ILE A 1 164 ? 2.249 -17.127 1.375 1.00 96.75 164 ILE A C 1
ATOM 1236 O O . ILE A 1 164 ? 2.588 -16.509 2.378 1.00 96.75 164 ILE A O 1
ATOM 1240 N N . LYS A 1 165 ? 2.783 -18.316 1.071 1.00 94.94 165 LYS A N 1
ATOM 1241 C CA . LYS A 1 165 ? 3.680 -19.048 1.988 1.00 94.94 165 LYS A CA 1
ATOM 1242 C C . LYS A 1 165 ? 5.090 -18.468 2.096 1.00 94.94 165 LYS A C 1
ATOM 1244 O O . LYS A 1 165 ? 5.740 -18.650 3.118 1.00 94.94 165 LYS A O 1
ATOM 1249 N N . ARG A 1 166 ? 5.580 -17.822 1.037 1.00 92.94 166 ARG A N 1
ATOM 1250 C CA . ARG A 1 166 ? 6.936 -17.252 0.960 1.00 92.94 166 ARG A CA 1
ATOM 1251 C C . ARG A 1 166 ? 6.885 -15.893 0.254 1.00 92.94 166 ARG A C 1
ATOM 1253 O O . ARG A 1 166 ? 7.283 -15.809 -0.906 1.00 92.94 166 ARG A O 1
ATOM 1260 N N . PRO A 1 167 ? 6.307 -14.860 0.890 1.00 95.31 167 PRO A N 1
ATOM 1261 C CA . PRO A 1 167 ? 6.217 -13.543 0.279 1.00 95.31 167 PRO A CA 1
ATOM 1262 C C . PRO A 1 167 ? 7.609 -12.933 0.107 1.00 95.31 167 PRO A C 1
ATOM 1264 O O . PRO A 1 167 ? 8.483 -13.088 0.960 1.00 95.31 167 PRO A O 1
ATOM 1267 N N . ALA A 1 168 ? 7.809 -12.242 -1.012 1.00 93.94 168 ALA A N 1
ATOM 1268 C CA . ALA A 1 168 ? 9.015 -11.464 -1.245 1.00 93.94 168 ALA A CA 1
ATOM 1269 C C . ALA A 1 168 ? 8.895 -10.093 -0.554 1.00 93.94 168 ALA A C 1
ATOM 1271 O O . ALA A 1 168 ? 7.789 -9.553 -0.477 1.00 93.94 168 ALA A O 1
ATOM 1272 N N . PRO A 1 169 ? 9.997 -9.512 -0.063 1.00 94.00 169 PRO A N 1
ATOM 1273 C CA . PRO A 1 169 ? 10.007 -8.139 0.437 1.00 94.00 169 PRO A CA 1
ATOM 1274 C C . PRO A 1 169 ? 9.442 -7.160 -0.602 1.00 94.00 169 PRO A C 1
ATOM 1276 O O . PRO A 1 169 ? 9.604 -7.358 -1.799 1.00 94.00 169 PRO A O 1
ATOM 1279 N N . GLY A 1 170 ? 8.705 -6.140 -0.169 1.00 94.81 170 GLY A N 1
ATOM 1280 C CA . GLY A 1 170 ? 8.059 -5.187 -1.076 1.00 94.81 170 GLY A CA 1
ATOM 1281 C C . GLY A 1 170 ? 6.838 -5.749 -1.808 1.00 94.81 170 GLY A C 1
ATOM 1282 O O . GLY A 1 170 ? 6.346 -5.120 -2.742 1.00 94.81 170 GLY A O 1
ATOM 1283 N N . MET A 1 171 ? 6.341 -6.926 -1.419 1.00 96.81 171 MET A N 1
ATOM 1284 C CA . MET A 1 171 ? 5.155 -7.515 -2.031 1.00 96.81 171 MET A CA 1
ATOM 1285 C C . MET A 1 171 ? 3.882 -6.769 -1.630 1.00 96.81 171 MET A C 1
ATOM 1287 O O . MET A 1 171 ? 3.644 -6.535 -0.447 1.00 96.81 171 MET A O 1
ATOM 1291 N N . MET A 1 172 ? 3.029 -6.474 -2.609 1.00 97.38 172 MET A N 1
ATOM 1292 C CA . MET A 1 172 ? 1.706 -5.881 -2.430 1.00 97.38 172 MET A CA 1
ATOM 1293 C C . MET A 1 172 ? 0.607 -6.758 -3.048 1.00 97.38 172 MET A C 1
ATOM 1295 O O . MET A 1 172 ? 0.769 -7.325 -4.134 1.00 97.38 172 MET A O 1
ATOM 1299 N N . ALA A 1 173 ? -0.522 -6.870 -2.352 1.00 97.62 173 ALA A N 1
ATOM 1300 C CA . ALA A 1 173 ? -1.716 -7.583 -2.804 1.00 97.62 173 ALA A CA 1
ATOM 1301 C C . ALA A 1 173 ? -2.974 -6.996 -2.145 1.00 97.62 173 ALA A C 1
ATOM 1303 O O . ALA A 1 173 ? -2.892 -6.306 -1.131 1.00 97.62 173 ALA A O 1
ATOM 1304 N N . TYR A 1 174 ? -4.147 -7.296 -2.696 1.00 96.94 174 TYR A N 1
ATOM 1305 C CA . TYR A 1 174 ? -5.427 -6.903 -2.109 1.00 96.94 174 TYR A CA 1
ATOM 1306 C C . TYR A 1 174 ? -6.078 -8.074 -1.358 1.00 96.94 174 TYR A C 1
ATOM 1308 O O . TYR A 1 174 ? -6.309 -9.147 -1.928 1.00 96.94 174 TYR A O 1
ATOM 1316 N N . ASP A 1 175 ? -6.393 -7.869 -0.077 1.00 95.62 175 ASP A N 1
ATOM 1317 C CA . ASP A 1 175 ? -7.155 -8.813 0.738 1.00 95.62 175 ASP A CA 1
ATOM 1318 C C . ASP A 1 175 ? -8.654 -8.638 0.490 1.00 95.62 175 ASP A C 1
ATOM 1320 O O . ASP A 1 175 ? -9.287 -7.696 0.961 1.00 95.62 175 ASP A O 1
ATOM 1324 N N . THR A 1 176 ? -9.244 -9.598 -0.211 1.00 94.12 176 THR A N 1
ATOM 1325 C CA . THR A 1 176 ? -10.681 -9.631 -0.522 1.00 94.12 176 THR A CA 1
ATOM 1326 C C . THR A 1 176 ? -11.569 -9.961 0.677 1.00 94.12 176 THR A C 1
ATOM 1328 O O . THR A 1 176 ? -12.751 -9.627 0.653 1.00 94.12 176 THR A O 1
ATOM 1331 N N . LYS A 1 177 ? -11.032 -10.593 1.732 1.00 89.44 177 LYS A N 1
ATOM 1332 C CA . LYS A 1 177 ? -11.804 -10.945 2.934 1.00 89.44 177 LYS A CA 1
ATOM 1333 C C . LYS A 1 177 ? -12.009 -9.728 3.825 1.00 89.44 177 LYS A C 1
ATOM 1335 O O . LYS A 1 177 ? -13.106 -9.517 4.334 1.00 89.44 177 LYS A O 1
ATOM 1340 N N . LYS A 1 178 ? -10.946 -8.950 4.034 1.00 83.25 178 LYS A N 1
ATOM 1341 C CA . LYS A 1 178 ? -10.983 -7.738 4.867 1.00 83.25 178 LYS A CA 1
ATOM 1342 C C . LYS A 1 178 ? -11.173 -6.448 4.070 1.00 83.25 178 LYS A C 1
ATOM 1344 O O . LYS A 1 178 ? -11.439 -5.428 4.687 1.00 83.25 178 LYS A O 1
ATOM 1349 N N . LYS A 1 179 ? -11.113 -6.510 2.733 1.00 87.81 179 LYS A N 1
ATOM 1350 C CA . LYS A 1 179 ? -11.184 -5.367 1.807 1.00 87.81 179 LYS A CA 1
ATOM 1351 C C . LYS A 1 179 ? -10.058 -4.353 2.040 1.00 87.81 179 LYS A C 1
ATOM 1353 O O . LYS A 1 179 ? -10.296 -3.156 2.154 1.00 87.81 179 LYS A O 1
ATOM 1358 N N . GLN A 1 180 ? -8.826 -4.848 2.137 1.00 90.12 180 GLN A N 1
ATOM 1359 C CA . GLN A 1 180 ? -7.661 -4.061 2.553 1.00 90.12 180 GLN A CA 1
ATOM 1360 C C . GLN A 1 180 ? -6.493 -4.231 1.587 1.00 90.12 180 GLN A C 1
ATOM 1362 O O . GLN A 1 180 ? -6.276 -5.314 1.043 1.00 90.12 180 GLN A O 1
ATOM 1367 N N . LEU A 1 181 ? -5.696 -3.179 1.419 1.00 94.31 181 LEU A N 1
ATOM 1368 C CA . LEU A 1 181 ? -4.383 -3.279 0.791 1.00 94.31 181 LEU A CA 1
ATOM 1369 C C . LEU A 1 181 ? -3.409 -3.919 1.788 1.00 94.31 181 LEU A C 1
ATOM 1371 O O . LEU A 1 181 ? -3.280 -3.449 2.914 1.00 94.31 181 LEU A O 1
ATOM 1375 N N . ALA A 1 182 ? -2.723 -4.980 1.372 1.00 96.31 182 ALA A N 1
ATOM 1376 C CA . ALA A 1 182 ? -1.747 -5.708 2.174 1.00 96.31 182 ALA A CA 1
ATOM 1377 C C . ALA A 1 182 ? -0.348 -5.555 1.570 1.00 96.31 182 ALA A C 1
ATOM 1379 O O . ALA A 1 182 ? -0.157 -5.773 0.371 1.00 96.31 182 ALA A O 1
ATOM 1380 N N . ILE A 1 183 ? 0.628 -5.196 2.403 1.00 97.62 183 ILE A N 1
ATOM 1381 C CA . ILE A 1 183 ? 2.006 -4.919 1.988 1.00 97.62 183 ILE A CA 1
ATOM 1382 C C . ILE A 1 183 ? 2.971 -5.648 2.916 1.00 97.62 183 ILE A C 1
ATOM 1384 O O . ILE A 1 183 ? 2.907 -5.484 4.131 1.00 97.62 183 ILE A O 1
ATOM 1388 N N . PHE A 1 184 ? 3.886 -6.429 2.355 1.00 96.44 184 PHE A N 1
ATOM 1389 C CA . PHE A 1 184 ? 4.913 -7.147 3.100 1.00 96.44 184 PHE A CA 1
ATOM 1390 C C . PHE A 1 184 ? 6.266 -6.456 2.953 1.00 96.44 184 PHE A C 1
ATOM 1392 O O . PHE A 1 184 ? 6.761 -6.284 1.842 1.00 96.44 184 PHE A O 1
ATOM 1399 N N . ASN A 1 185 ? 6.904 -6.092 4.066 1.00 94.25 185 ASN A N 1
ATOM 1400 C CA . ASN A 1 185 ? 8.212 -5.425 4.040 1.00 94.25 185 ASN A CA 1
ATOM 1401 C C . ASN A 1 185 ? 9.406 -6.400 4.092 1.00 94.25 185 ASN A C 1
ATOM 1403 O O . ASN A 1 185 ? 10.541 -5.966 4.234 1.00 94.25 185 ASN A O 1
ATOM 1407 N N . GLY A 1 186 ? 9.175 -7.712 4.020 1.00 93.06 186 GLY A N 1
ATOM 1408 C CA . GLY A 1 186 ? 10.218 -8.730 4.193 1.00 93.06 186 GLY A CA 1
ATOM 1409 C C . GLY A 1 186 ? 10.224 -9.388 5.572 1.00 93.06 186 GLY A C 1
ATOM 1410 O O . GLY A 1 186 ? 10.744 -10.492 5.706 1.00 93.06 186 GLY A O 1
ATOM 1411 N N . THR A 1 187 ? 9.582 -8.762 6.561 1.00 90.81 187 THR A N 1
ATOM 1412 C CA . THR A 1 187 ? 9.495 -9.282 7.935 1.00 90.81 187 THR A CA 1
ATOM 1413 C C . THR A 1 187 ? 8.050 -9.350 8.420 1.00 90.81 187 THR A C 1
ATOM 1415 O O . THR A 1 187 ? 7.637 -10.359 8.985 1.00 90.81 187 THR A O 1
ATOM 1418 N N . VAL A 1 188 ? 7.254 -8.306 8.172 1.00 90.00 188 VAL A N 1
ATOM 1419 C CA . VAL A 1 188 ? 5.855 -8.211 8.616 1.00 90.00 188 VAL A CA 1
ATOM 1420 C C . VAL A 1 188 ? 4.931 -7.691 7.519 1.00 90.00 188 VAL A C 1
ATOM 1422 O O . VAL A 1 188 ? 5.348 -6.983 6.598 1.00 90.00 188 VAL A O 1
ATOM 1425 N N . TRP A 1 189 ? 3.650 -8.040 7.641 1.00 91.56 189 TRP A N 1
ATOM 1426 C CA . TRP A 1 189 ? 2.569 -7.504 6.818 1.00 91.56 189 TRP A CA 1
ATOM 1427 C C . TRP A 1 189 ? 1.980 -6.243 7.453 1.00 91.56 189 TRP A C 1
ATOM 1429 O O . TRP A 1 189 ? 1.700 -6.212 8.649 1.00 91.56 189 TRP A O 1
ATOM 1439 N N . SER A 1 190 ? 1.775 -5.213 6.638 1.00 91.69 190 SER A N 1
ATOM 1440 C CA . SER A 1 190 ? 1.051 -3.983 6.965 1.00 91.69 190 SER A CA 1
ATOM 1441 C C . SER A 1 190 ? -0.241 -3.936 6.153 1.00 91.69 190 SER A C 1
ATOM 1443 O O . SER A 1 190 ? -0.245 -4.324 4.983 1.00 91.69 190 SER A O 1
ATOM 1445 N N . PHE A 1 191 ? -1.330 -3.478 6.768 1.00 87.12 191 PHE A N 1
ATOM 1446 C CA . PHE A 1 191 ? -2.662 -3.482 6.166 1.00 87.12 191 PHE A CA 1
ATOM 1447 C C . PHE A 1 191 ? -3.264 -2.081 6.178 1.00 87.12 191 PHE A C 1
ATOM 1449 O O . PHE A 1 191 ? -3.241 -1.410 7.207 1.00 87.12 191 PHE A O 1
ATOM 1456 N N . TRP A 1 192 ? -3.834 -1.674 5.045 1.00 87.69 192 TRP A N 1
ATOM 1457 C CA . TRP A 1 192 ? -4.493 -0.385 4.863 1.00 87.69 192 TRP A CA 1
ATOM 1458 C C . TRP A 1 192 ? -5.946 -0.596 4.472 1.00 87.69 192 TRP A C 1
ATOM 1460 O O . TRP A 1 192 ? -6.248 -1.313 3.516 1.00 87.69 192 TRP A O 1
ATOM 1470 N N . SER A 1 193 ? -6.837 0.056 5.208 1.00 74.50 193 SER A N 1
ATOM 1471 C CA . SER A 1 193 ? -8.265 0.119 4.898 1.00 74.50 193 SER A CA 1
ATOM 1472 C C . SER A 1 193 ? -8.620 1.556 4.567 1.00 74.50 193 SER A C 1
ATOM 1474 O O . SER A 1 193 ? -8.026 2.481 5.121 1.00 74.50 193 SER A O 1
ATOM 1476 N N . THR A 1 194 ? -9.626 1.752 3.728 1.00 59.53 194 THR A N 1
ATOM 1477 C CA . THR A 1 194 ? -10.326 3.033 3.690 1.00 59.53 194 THR A CA 1
ATOM 1478 C C . THR A 1 194 ? -11.058 3.199 5.021 1.00 59.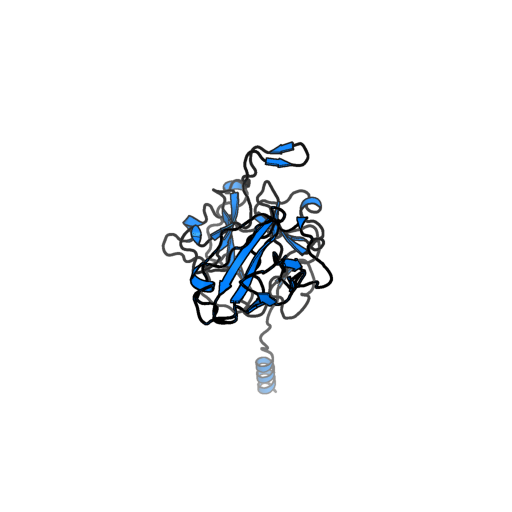53 194 THR A C 1
ATOM 1480 O O . THR A 1 194 ? -11.857 2.341 5.391 1.00 59.53 194 THR A O 1
ATOM 1483 N N . CYS A 1 195 ? -10.755 4.258 5.773 1.00 47.09 195 CYS A N 1
ATOM 1484 C CA . CYS A 1 195 ? -11.555 4.629 6.940 1.00 47.09 195 CYS A CA 1
ATOM 1485 C C . CYS A 1 195 ? -12.829 5.291 6.384 1.00 47.09 195 CYS A C 1
ATOM 1487 O O . CYS A 1 195 ? -12.825 6.466 6.023 1.00 47.09 195 CYS A O 1
ATOM 1489 N N . SER A 1 196 ? -13.887 4.503 6.192 1.00 46.41 196 SER A N 1
ATOM 1490 C CA . SER A 1 196 ? -15.207 4.970 5.762 1.00 46.41 196 SER A CA 1
ATOM 1491 C C . SER A 1 196 ? -16.085 5.246 6.977 1.00 46.41 196 SER A C 1
ATOM 1493 O O . SER A 1 196 ? -17.138 4.650 7.155 1.00 46.41 196 SER A O 1
ATOM 1495 N N . THR A 1 197 ? -15.648 6.121 7.870 1.00 44.22 197 THR A N 1
ATOM 1496 C CA . THR A 1 197 ? -16.455 6.486 9.039 1.00 44.22 197 THR A CA 1
ATOM 1497 C C . THR A 1 197 ? -16.798 7.958 8.988 1.00 44.22 197 THR A C 1
ATOM 1499 O O . THR A 1 197 ? -15.922 8.819 9.032 1.00 44.22 197 THR A O 1
ATOM 1502 N N . GLU A 1 198 ? -18.093 8.220 8.848 1.00 43.12 198 GLU A N 1
ATOM 1503 C CA . GLU A 1 198 ? -18.727 9.532 8.883 1.00 43.12 198 GLU A CA 1
ATOM 1504 C C . GLU A 1 198 ? -19.546 9.593 10.173 1.00 43.12 198 GLU A C 1
ATOM 1506 O O . GLU A 1 198 ? -20.212 8.633 10.545 1.00 43.12 198 GLU A O 1
ATOM 1511 N N . ILE A 1 199 ? -19.470 10.694 10.915 1.00 48.09 199 ILE A N 1
ATOM 1512 C CA . ILE A 1 199 ? -20.278 10.850 12.127 1.00 48.09 199 ILE A CA 1
ATOM 1513 C C . ILE A 1 199 ? -21.710 11.160 11.694 1.00 48.09 199 ILE A C 1
ATOM 1515 O O . ILE A 1 199 ? -21.966 12.279 11.284 1.00 48.09 199 ILE A O 1
ATOM 1519 N N . VAL A 1 200 ? -22.622 10.187 11.779 1.00 43.28 200 VAL A N 1
ATOM 1520 C CA . VAL A 1 200 ? -23.992 10.322 11.237 1.00 43.28 200 VAL A CA 1
ATOM 1521 C C . VAL A 1 200 ? -24.976 11.001 12.208 1.00 43.28 200 VAL A C 1
ATOM 1523 O O . VAL A 1 200 ? -26.039 11.454 11.780 1.00 43.28 200 VAL A O 1
ATOM 1526 N N . LYS A 1 201 ? -24.704 11.054 13.530 1.00 47.06 201 LYS A N 1
ATOM 1527 C CA . LYS A 1 201 ? -25.605 11.761 14.466 1.00 47.06 201 LYS A CA 1
ATOM 1528 C C . LYS A 1 201 ? -25.028 12.070 15.855 1.00 47.06 201 LYS A C 1
ATOM 1530 O O . LYS A 1 201 ? -24.762 11.175 16.654 1.00 47.06 201 LYS A O 1
ATOM 1535 N N . VAL A 1 202 ? -25.028 13.342 16.246 1.00 49.03 202 VAL A N 1
ATOM 1536 C CA . VAL A 1 202 ? -24.988 13.735 17.670 1.00 49.03 202 VAL A CA 1
ATOM 1537 C C . VAL A 1 202 ? -26.421 14.003 18.129 1.00 49.03 202 VAL A C 1
ATOM 1539 O O . VAL A 1 2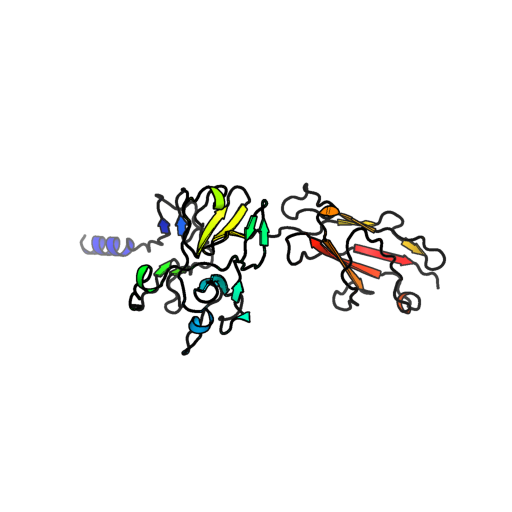02 ? -27.161 14.710 17.448 1.00 49.03 202 VAL A O 1
ATOM 1542 N N . SER A 1 203 ? -26.871 13.420 19.243 1.00 47.91 203 SER A N 1
ATOM 1543 C CA . SER A 1 203 ? -28.196 13.728 19.806 1.00 47.91 203 SER A CA 1
ATOM 1544 C C . SER A 1 203 ? -28.076 14.053 21.296 1.00 47.91 203 SER A C 1
ATOM 1546 O O . SER A 1 203 ? -27.542 13.236 22.048 1.00 47.91 203 SER A O 1
ATOM 1548 N N . PRO A 1 204 ? -28.560 15.220 21.759 1.00 46.91 204 PRO A N 1
ATOM 1549 C CA . PRO A 1 204 ? -28.635 15.485 23.189 1.00 46.91 204 PRO A CA 1
ATOM 1550 C C . PRO A 1 204 ? -29.550 14.458 23.864 1.00 46.91 204 PRO A C 1
ATOM 1552 O O . PRO A 1 204 ? -30.578 14.066 23.306 1.00 46.91 204 PRO A O 1
ATOM 1555 N N . ILE A 1 205 ? -29.185 14.020 25.070 1.00 41.38 205 ILE A N 1
ATOM 1556 C CA . ILE A 1 205 ? -30.114 13.337 25.969 1.00 41.38 205 ILE A CA 1
ATOM 1557 C C . ILE A 1 205 ? -30.576 14.368 26.986 1.00 41.38 205 ILE A C 1
ATOM 1559 O O . ILE A 1 205 ? -29.871 14.697 27.934 1.00 41.38 205 ILE A O 1
ATOM 1563 N N . GLY A 1 206 ? -31.770 14.906 26.754 1.00 49.47 206 GLY A N 1
ATOM 1564 C CA . GLY A 1 206 ? -32.367 15.939 27.591 1.00 49.47 206 GLY A CA 1
ATOM 1565 C C . GLY A 1 206 ? -32.889 17.112 26.772 1.00 49.47 206 GLY A C 1
ATOM 1566 O O . GLY A 1 206 ? -33.276 16.956 25.616 1.00 49.47 206 GLY A O 1
ATOM 1567 N N . TYR A 1 207 ? -32.943 18.282 27.401 1.00 44.03 207 TYR A N 1
ATOM 1568 C CA . TYR A 1 207 ? -33.540 19.483 26.828 1.00 44.03 207 TYR A CA 1
ATOM 1569 C C . TYR A 1 207 ? -32.739 19.999 25.619 1.00 44.03 207 TYR A C 1
ATOM 1571 O O . TYR A 1 207 ? -31.532 20.199 25.704 1.00 44.03 207 TYR A O 1
ATOM 1579 N N . GLU A 1 208 ? -33.425 20.301 24.511 1.00 44.09 208 GLU A N 1
ATOM 1580 C CA . GLU A 1 208 ? -32.865 21.025 23.350 1.00 44.09 208 GLU A CA 1
ATOM 1581 C C . GLU A 1 208 ? -32.558 22.511 23.657 1.00 44.09 208 GLU A C 1
ATOM 1583 O O . GLU A 1 208 ? -32.115 23.260 22.782 1.00 44.09 208 GLU A O 1
ATOM 1588 N N . GLN A 1 209 ? -32.827 22.951 24.891 1.00 48.22 209 GLN A N 1
ATOM 1589 C CA . GLN A 1 209 ? -32.708 24.325 25.372 1.00 48.22 209 GLN A CA 1
ATOM 1590 C C . GLN A 1 209 ? -32.136 24.337 26.798 1.00 48.22 209 GLN A C 1
ATOM 1592 O O . GLN A 1 209 ? -32.626 23.616 27.666 1.00 48.22 209 GLN A O 1
ATOM 1597 N N . ALA A 1 210 ? -31.133 25.181 27.044 1.00 48.69 210 ALA A N 1
ATOM 1598 C CA . ALA A 1 210 ? -30.545 25.419 28.366 1.00 48.69 210 ALA A CA 1
ATOM 1599 C C . ALA A 1 210 ? -30.800 26.881 28.804 1.00 48.69 210 ALA A C 1
ATOM 1601 O O . ALA A 1 210 ? -30.615 27.798 28.000 1.00 48.69 210 ALA A O 1
ATOM 1602 N N . ILE A 1 211 ? -31.253 27.089 30.052 1.00 51.28 211 ILE A N 1
ATOM 1603 C CA . ILE A 1 211 ? -31.559 28.398 30.674 1.00 51.28 211 ILE A CA 1
ATOM 1604 C C . ILE A 1 211 ? -30.475 28.770 31.697 1.00 51.28 211 ILE A C 1
ATOM 1606 O O . ILE A 1 211 ? -30.282 28.061 32.685 1.00 51.28 211 ILE A O 1
ATOM 1610 N N . CYS A 1 212 ? -29.773 29.879 31.486 1.00 48.41 212 CYS A N 1
ATOM 1611 C CA . CYS A 1 212 ? -28.465 30.167 32.095 1.00 48.41 212 CYS A CA 1
ATOM 1612 C C . CYS A 1 212 ? -28.443 30.237 33.639 1.00 48.41 212 CYS A C 1
ATOM 1614 O O . CYS A 1 212 ? -27.419 29.925 34.238 1.00 48.41 212 CYS A O 1
ATOM 1616 N N . GLU A 1 213 ? -29.566 30.538 34.298 1.00 46.41 213 GLU A N 1
ATOM 1617 C CA . GLU A 1 213 ? -29.615 30.700 35.763 1.00 46.41 213 GLU A CA 1
ATOM 1618 C C . GLU A 1 213 ? -29.945 29.420 36.553 1.00 46.41 213 GLU A C 1
ATOM 1620 O O . GLU A 1 213 ? -29.767 29.403 37.764 1.00 46.41 213 GLU A O 1
ATOM 1625 N N . ASN A 1 214 ? -30.397 28.340 35.899 1.00 47.28 214 ASN A N 1
ATOM 1626 C CA . ASN A 1 214 ? -30.736 27.063 36.559 1.00 47.28 214 ASN A CA 1
ATOM 1627 C C . ASN A 1 214 ? -30.534 25.837 35.643 1.00 47.28 214 ASN A C 1
ATOM 1629 O O . ASN A 1 214 ? -31.202 24.813 35.803 1.00 47.28 214 ASN A O 1
ATOM 1633 N N . SER A 1 215 ? -29.656 25.931 34.639 1.00 49.16 215 SER A N 1
ATOM 1634 C CA . SER A 1 215 ? -29.505 24.861 33.645 1.00 49.16 215 SER A CA 1
ATOM 1635 C C . SER A 1 215 ? -29.029 23.554 34.283 1.00 49.16 215 SER A C 1
ATOM 1637 O O . SER A 1 215 ? -27.953 23.539 34.885 1.00 49.16 215 SER A O 1
ATOM 1639 N N . PRO A 1 216 ? -29.763 22.438 34.120 1.00 46.72 216 PRO A N 1
ATOM 1640 C CA . PRO A 1 216 ? -29.229 21.125 34.444 1.00 46.72 216 PRO A CA 1
ATOM 1641 C C . PRO A 1 216 ? -28.034 20.810 33.534 1.00 46.72 216 PRO A C 1
ATOM 1643 O O . PRO A 1 216 ? -27.939 21.312 32.413 1.00 46.72 216 PRO A O 1
ATOM 1646 N N . VAL A 1 217 ? -27.135 19.949 34.014 1.00 50.25 217 VAL A N 1
ATOM 1647 C CA . VAL A 1 217 ? -26.079 19.339 33.194 1.00 50.25 217 VAL A CA 1
ATOM 1648 C C . VAL A 1 217 ? -26.731 18.739 31.944 1.00 50.25 217 VAL A C 1
ATOM 1650 O O . VAL A 1 217 ? -27.557 17.834 32.054 1.00 50.25 217 VAL A O 1
ATOM 1653 N N . VAL A 1 218 ? -26.398 19.263 30.761 1.00 49.50 218 VAL A N 1
ATOM 1654 C CA . VAL A 1 218 ? -26.866 18.703 29.488 1.00 49.50 218 VAL A CA 1
ATOM 1655 C C . VAL A 1 218 ? -25.945 17.546 29.129 1.00 49.50 218 VAL A C 1
ATOM 1657 O O . VAL A 1 218 ? -24.781 17.752 28.787 1.00 49.50 218 VAL A O 1
ATOM 1660 N N . GLU A 1 219 ? -26.454 16.320 29.224 1.00 51.56 219 GLU A N 1
ATOM 1661 C CA . GLU A 1 219 ? -25.725 15.133 28.787 1.00 51.56 219 GLU A CA 1
ATOM 1662 C C . GLU A 1 219 ? -25.872 14.983 27.265 1.00 51.56 219 GLU A C 1
ATOM 1664 O O . GLU A 1 219 ? -26.973 14.848 26.725 1.00 51.56 219 GLU A O 1
ATOM 1669 N N . LEU A 1 220 ? -24.754 15.010 26.543 1.00 51.22 220 LEU A N 1
ATOM 1670 C CA . LEU A 1 220 ? -24.731 14.748 25.107 1.00 51.22 220 LEU A CA 1
ATOM 1671 C C . LEU A 1 220 ? -24.306 13.302 24.872 1.00 51.22 220 LEU A C 1
ATOM 1673 O O . LEU A 1 220 ? -23.216 12.910 25.289 1.00 51.22 220 LEU A O 1
ATOM 1677 N N . LYS A 1 221 ? -25.129 12.519 24.160 1.00 54.34 221 LYS A N 1
ATOM 1678 C CA . LYS A 1 221 ? -24.697 11.215 23.642 1.00 54.34 221 LYS A CA 1
ATOM 1679 C C . LYS A 1 221 ? -24.445 11.310 22.145 1.00 54.34 221 LYS A C 1
ATOM 1681 O O . LYS A 1 221 ? -25.333 11.593 21.341 1.00 54.34 221 LYS A O 1
ATOM 1686 N N . VAL A 1 222 ? -23.197 11.075 21.768 1.00 53.91 222 VAL A N 1
ATOM 1687 C CA . VAL A 1 222 ? -22.781 10.997 20.370 1.00 53.91 222 VAL A CA 1
ATOM 1688 C C . VAL A 1 222 ? -23.033 9.572 19.889 1.00 53.91 222 VAL A C 1
ATOM 1690 O O . VAL A 1 222 ? -22.590 8.631 20.538 1.00 53.91 222 VAL A O 1
ATOM 1693 N N . LYS A 1 223 ? -23.743 9.394 18.769 1.00 57.12 223 LYS A N 1
ATOM 1694 C CA . LYS A 1 223 ? -23.823 8.098 18.085 1.00 57.12 223 LYS A CA 1
ATOM 1695 C C . LYS A 1 223 ? -22.989 8.163 16.815 1.00 57.12 223 LYS A C 1
ATOM 1697 O O . LYS A 1 223 ? -23.280 8.929 15.901 1.00 57.12 223 LYS A O 1
ATOM 1702 N N . LEU A 1 224 ? -21.961 7.332 16.748 1.00 56.16 224 LEU A N 1
ATOM 1703 C CA . LEU A 1 224 ? -21.149 7.191 15.549 1.00 56.16 224 LEU A CA 1
ATOM 1704 C C . LEU A 1 224 ? -21.678 6.016 14.710 1.00 56.16 224 LEU A C 1
ATOM 1706 O O . LEU A 1 224 ? -22.093 4.991 15.256 1.00 56.16 224 LEU A O 1
ATOM 1710 N N . GLN A 1 225 ? -21.696 6.162 13.388 1.00 56.62 225 GLN A N 1
ATOM 1711 C CA . GLN A 1 225 ? -22.085 5.100 12.454 1.00 56.62 225 GLN A CA 1
ATOM 1712 C C . GLN A 1 225 ? -21.047 4.998 11.335 1.00 56.62 225 GLN A C 1
ATOM 1714 O O . GLN A 1 225 ? -20.255 5.914 11.122 1.00 56.62 225 GLN A O 1
ATOM 1719 N N . ASP A 1 226 ? -21.006 3.862 10.649 1.00 53.12 226 ASP A N 1
ATOM 1720 C CA . ASP A 1 226 ? -20.170 3.696 9.461 1.00 53.12 226 ASP A CA 1
ATOM 1721 C C . ASP A 1 226 ? -20.790 4.456 8.274 1.00 53.12 226 ASP A C 1
ATOM 1723 O O . ASP A 1 226 ? -22.009 4.453 8.091 1.00 53.12 226 ASP A O 1
ATOM 1727 N N . ARG A 1 227 ? -19.955 5.125 7.469 1.00 52.62 227 ARG A N 1
ATOM 1728 C CA . ARG A 1 227 ? -20.401 5.894 6.296 1.00 52.62 227 ARG A CA 1
ATOM 1729 C C . ARG A 1 227 ? -20.954 4.982 5.212 1.00 52.62 227 ARG A C 1
ATOM 1731 O O . ARG A 1 227 ? -21.958 5.291 4.574 1.00 52.62 227 ARG A O 1
ATOM 1738 N N . ASP A 1 228 ? -20.253 3.875 5.001 1.00 49.28 228 ASP A N 1
ATOM 1739 C CA . ASP A 1 228 ? -20.533 2.945 3.915 1.00 49.28 228 ASP A CA 1
ATOM 1740 C C . ASP A 1 228 ? -21.547 1.876 4.357 1.00 49.28 228 ASP A C 1
ATOM 1742 O O . ASP A 1 228 ? -22.124 1.184 3.516 1.00 49.28 228 ASP A O 1
ATOM 1746 N N . ASP A 1 229 ? -21.797 1.762 5.668 1.00 56.59 229 ASP A N 1
ATOM 1747 C CA . ASP A 1 229 ? -22.833 0.916 6.261 1.00 56.59 229 ASP A CA 1
ATOM 1748 C C . ASP A 1 229 ? -23.563 1.622 7.428 1.00 56.59 229 ASP A C 1
ATOM 1750 O O . ASP A 1 229 ? -23.232 1.413 8.598 1.00 56.59 229 ASP A O 1
ATOM 1754 N N . PRO A 1 230 ? -24.628 2.395 7.149 1.00 56.69 230 PRO A N 1
ATOM 1755 C CA . PRO A 1 230 ? -25.394 3.113 8.176 1.00 56.69 230 PRO A CA 1
ATOM 1756 C C . PRO A 1 230 ? -26.045 2.210 9.239 1.00 56.69 230 PRO A C 1
ATOM 1758 O O . PRO A 1 230 ? -26.528 2.695 10.264 1.00 56.69 230 PRO A O 1
ATOM 1761 N N . THR A 1 231 ? -26.100 0.892 9.005 1.00 59.25 231 THR A N 1
ATOM 1762 C CA . THR A 1 231 ? -26.631 -0.078 9.976 1.00 59.25 231 THR A CA 1
ATOM 1763 C C . THR A 1 231 ? -25.597 -0.480 11.026 1.00 59.25 231 THR A C 1
ATOM 1765 O O . THR A 1 231 ? -25.958 -0.957 12.106 1.00 59.25 231 THR A O 1
ATOM 1768 N N . LYS A 1 232 ? -24.314 -0.237 10.745 1.00 59.81 232 LYS A N 1
ATOM 1769 C CA . LYS A 1 232 ? -23.204 -0.495 11.652 1.00 59.81 232 LYS A CA 1
ATOM 1770 C C . LYS A 1 232 ? -23.022 0.692 12.594 1.00 59.81 232 LYS A C 1
ATOM 1772 O O . LYS A 1 232 ? -22.453 1.726 12.249 1.00 59.81 232 LYS A O 1
ATOM 1777 N N . VAL A 1 233 ? -23.526 0.521 13.811 1.00 60.44 233 VAL A N 1
ATOM 1778 C CA . VAL A 1 233 ? -23.291 1.442 14.927 1.00 60.44 233 VAL A CA 1
ATOM 1779 C C . VAL A 1 233 ? -21.893 1.188 15.480 1.00 60.44 233 VAL A C 1
ATOM 1781 O O . VAL A 1 233 ? -21.544 0.042 15.762 1.00 60.44 233 VAL A O 1
ATOM 1784 N N . ILE A 1 234 ? -21.108 2.249 15.628 1.00 60.09 234 ILE A N 1
ATOM 1785 C CA . ILE A 1 234 ? -19.803 2.192 16.286 1.00 60.09 234 ILE A CA 1
ATOM 1786 C C . ILE A 1 234 ? -20.054 2.304 17.783 1.00 60.09 234 ILE A C 1
ATOM 1788 O O . ILE A 1 234 ? -20.720 3.240 18.236 1.00 60.09 234 ILE A O 1
ATOM 1792 N N . ASN A 1 235 ? -19.551 1.336 18.541 1.00 63.72 235 ASN A N 1
ATOM 1793 C CA . ASN A 1 235 ? -19.745 1.319 19.987 1.00 63.72 235 ASN A CA 1
ATOM 1794 C C . ASN A 1 235 ? -18.784 2.298 20.672 1.00 63.72 235 ASN A C 1
ATOM 1796 O O . ASN A 1 235 ? -17.684 2.541 20.180 1.00 63.72 235 ASN A O 1
ATOM 1800 N N . ASP A 1 236 ? -19.161 2.799 21.851 1.00 60.75 236 ASP A N 1
ATOM 1801 C CA . ASP A 1 236 ? -18.336 3.731 22.639 1.00 60.75 236 ASP A CA 1
ATOM 1802 C C . ASP A 1 236 ? -16.920 3.180 22.913 1.00 60.75 236 ASP A C 1
ATOM 1804 O O . ASP A 1 236 ? -15.957 3.937 22.978 1.00 60.75 236 ASP A O 1
ATOM 1808 N N . GLU A 1 237 ? -16.773 1.853 23.001 1.00 65.19 237 GLU A N 1
ATOM 1809 C CA . GLU A 1 237 ? -15.495 1.149 23.202 1.00 65.19 237 GLU A CA 1
ATOM 1810 C C . GLU A 1 237 ? -14.523 1.252 22.010 1.00 65.19 237 GLU A C 1
ATOM 1812 O O . GLU A 1 237 ? -13.321 1.010 22.157 1.00 65.19 237 GLU A O 1
ATOM 1817 N N . GLU A 1 238 ? -15.027 1.595 20.823 1.00 62.09 238 GLU A N 1
ATOM 1818 C CA . GLU A 1 238 ? -14.235 1.759 19.601 1.00 62.09 238 GLU A CA 1
ATOM 1819 C C . GLU A 1 238 ? -13.727 3.201 19.430 1.00 62.09 238 GLU A C 1
ATOM 1821 O O . GLU A 1 238 ? -12.852 3.453 18.597 1.00 62.09 238 GLU A O 1
ATOM 1826 N N . VAL A 1 239 ? -14.222 4.148 20.234 1.00 62.72 239 VAL A N 1
ATOM 1827 C CA . VAL A 1 239 ? -13.842 5.566 20.199 1.00 62.72 239 VAL A CA 1
ATOM 1828 C C . VAL A 1 239 ? -12.813 5.850 21.290 1.00 62.72 239 VAL A C 1
ATOM 1830 O O . VAL A 1 239 ? -13.101 5.767 22.479 1.00 62.72 239 VAL A O 1
ATOM 1833 N N . GLU A 1 240 ? -11.590 6.204 20.900 1.00 65.00 240 GLU A N 1
ATOM 1834 C CA . GLU A 1 240 ? -10.510 6.460 21.858 1.00 65.00 240 GLU A CA 1
ATOM 1835 C C . GLU A 1 240 ? -10.563 7.884 22.408 1.00 65.00 240 GLU A C 1
ATOM 1837 O O . GLU A 1 240 ? -10.415 8.087 23.614 1.00 65.00 240 GLU A O 1
ATOM 1842 N N . TYR A 1 241 ? -10.782 8.870 21.535 1.00 65.38 241 TYR A N 1
ATOM 1843 C CA . TYR A 1 241 ? -10.784 10.280 21.917 1.00 65.38 241 TYR A CA 1
ATOM 1844 C C . TYR A 1 241 ? -11.866 11.059 21.181 1.00 65.38 241 TYR A C 1
ATOM 1846 O O . TYR A 1 241 ? -12.178 10.765 20.030 1.00 65.38 241 TYR A O 1
ATOM 1854 N N . ILE A 1 242 ? -12.395 12.098 21.819 1.00 66.25 242 ILE A N 1
ATOM 1855 C CA . ILE A 1 242 ? -13.281 13.080 21.192 1.00 66.25 242 ILE A CA 1
ATOM 1856 C C . ILE A 1 242 ? -12.700 14.477 21.427 1.00 66.25 242 ILE A C 1
ATOM 1858 O O . ILE A 1 242 ? -12.096 14.751 22.466 1.00 66.25 242 ILE A O 1
ATOM 1862 N N . LYS A 1 243 ? -12.855 15.356 20.440 1.00 69.81 243 LYS A N 1
ATOM 1863 C CA . LYS A 1 243 ? -12.516 16.776 20.500 1.00 69.81 243 LYS A CA 1
ATOM 1864 C C . LYS A 1 243 ? -13.722 17.589 20.058 1.00 69.81 243 LYS A C 1
ATOM 1866 O O . LYS A 1 243 ? -14.323 17.295 19.030 1.00 69.81 243 LYS A O 1
ATOM 1871 N N . TRP A 1 244 ? -14.060 18.621 20.819 1.00 66.25 244 TRP A N 1
ATOM 1872 C CA . TRP A 1 244 ? -15.198 19.484 20.519 1.00 66.25 244 TRP A CA 1
ATOM 1873 C C . TRP A 1 244 ? -14.716 20.852 20.076 1.00 66.25 244 TRP A C 1
ATOM 1875 O O . TRP A 1 244 ? -13.604 21.290 20.380 1.00 66.25 244 TRP A O 1
ATOM 1885 N N . TYR A 1 245 ? -15.596 21.520 19.355 1.00 65.50 245 TYR A N 1
ATOM 1886 C CA . TYR A 1 245 ? -15.451 22.899 18.947 1.00 65.50 245 TYR A CA 1
ATOM 1887 C C . TYR A 1 245 ? -16.783 23.589 19.160 1.00 65.50 245 TYR A C 1
ATOM 1889 O O . TYR A 1 245 ? -17.830 22.946 19.072 1.00 65.50 245 TYR A O 1
ATOM 1897 N N . TYR A 1 246 ? -16.755 24.896 19.376 1.00 65.44 246 TYR A N 1
ATOM 1898 C CA . TYR A 1 246 ? -17.966 25.696 19.396 1.00 65.44 246 TYR A CA 1
ATOM 1899 C C . TYR A 1 246 ? -17.783 26.975 18.577 1.00 65.44 246 TYR A C 1
ATOM 1901 O O . TYR A 1 246 ? -16.662 27.408 18.304 1.00 65.44 246 TYR A O 1
ATOM 1909 N N . SER A 1 247 ? -18.895 27.563 18.143 1.00 61.44 247 SER A N 1
ATOM 1910 C CA . SER A 1 247 ? -18.918 28.853 17.466 1.00 61.44 247 SER A CA 1
ATOM 1911 C C . SER A 1 247 ? -20.192 29.623 17.796 1.00 61.44 247 SER A C 1
ATOM 1913 O O . SER A 1 247 ? -21.280 29.056 17.854 1.00 61.44 247 SER A O 1
ATOM 1915 N N . PHE A 1 248 ? -20.065 30.938 17.957 1.00 61.50 248 PHE A N 1
ATOM 1916 C CA . PHE A 1 248 ? -21.193 31.863 18.144 1.00 61.50 248 PHE A CA 1
ATOM 1917 C C . PHE A 1 248 ? -21.842 32.293 16.821 1.00 61.50 248 PHE A C 1
ATOM 1919 O O . PHE A 1 248 ? -22.790 33.072 16.798 1.00 61.50 248 PHE A O 1
ATOM 1926 N N . SER A 1 249 ? -21.320 31.804 15.695 1.00 59.03 249 SER A N 1
ATOM 1927 C CA . SER A 1 249 ? -21.897 32.006 14.371 1.00 59.03 249 SER A CA 1
ATOM 1928 C C . SER A 1 249 ? -21.920 30.680 13.620 1.00 59.03 249 SER A C 1
ATOM 1930 O O . SER A 1 249 ? -21.106 29.798 13.881 1.00 59.03 249 SER A O 1
ATOM 1932 N N . ASN A 1 250 ? -22.798 30.551 12.633 1.00 54.53 250 ASN A N 1
ATOM 1933 C CA . ASN A 1 250 ? -22.802 29.410 11.713 1.00 54.53 250 ASN A CA 1
ATOM 1934 C C . ASN A 1 250 ? -21.580 29.378 10.762 1.00 54.53 250 ASN A C 1
ATOM 1936 O O . ASN A 1 250 ? -21.522 28.531 9.874 1.00 54.53 250 ASN A O 1
ATOM 1940 N N . ASN A 1 251 ? -20.616 30.293 10.923 1.00 51.00 251 ASN A N 1
ATOM 1941 C CA . ASN A 1 251 ? -19.402 30.356 10.124 1.00 51.00 251 ASN A CA 1
ATOM 1942 C C . ASN A 1 251 ? -18.255 29.611 10.822 1.00 51.00 251 ASN A C 1
ATOM 1944 O O . ASN A 1 251 ? -17.780 30.022 11.880 1.00 51.00 251 ASN A O 1
ATOM 1948 N N . TYR A 1 252 ? -17.749 28.571 10.157 1.00 48.00 252 TYR A N 1
ATOM 1949 C CA . TYR A 1 252 ? -16.671 27.654 10.570 1.00 48.00 252 TYR A CA 1
ATOM 1950 C C . TYR A 1 252 ? -15.320 28.296 10.969 1.00 48.00 252 TYR A C 1
ATOM 1952 O O . TYR A 1 252 ? -14.389 27.585 11.333 1.00 48.00 252 TYR A O 1
ATOM 1960 N N . ASN A 1 253 ? -15.172 29.622 10.892 1.00 42.84 253 ASN A N 1
ATOM 1961 C CA . ASN A 1 253 ? -13.875 30.309 10.952 1.00 42.84 253 ASN A CA 1
ATOM 1962 C C . ASN A 1 253 ? -13.522 30.906 12.325 1.00 42.84 253 ASN A C 1
ATOM 1964 O O . ASN A 1 253 ? -12.458 31.506 12.470 1.00 42.84 253 ASN A O 1
ATOM 1968 N N . LYS A 1 254 ? -14.385 30.756 13.337 1.00 46.84 254 LYS A N 1
ATOM 1969 C CA . LYS A 1 254 ? -14.089 31.154 14.723 1.00 46.84 254 LYS A CA 1
ATOM 1970 C C . LYS A 1 254 ? -14.357 29.975 15.640 1.00 46.84 254 LYS A C 1
ATOM 1972 O O . LYS A 1 254 ? -15.505 29.703 15.984 1.00 46.84 254 LYS A O 1
ATOM 1977 N N . ILE A 1 255 ? -13.281 29.264 15.940 1.00 52.34 255 ILE A N 1
ATOM 1978 C CA . ILE A 1 255 ? -13.276 28.032 16.706 1.00 52.34 255 ILE A CA 1
ATOM 1979 C C . ILE A 1 255 ? -12.203 28.189 17.781 1.00 52.34 255 ILE A C 1
ATOM 1981 O O . ILE A 1 255 ? -11.010 28.173 17.468 1.00 52.34 255 ILE A O 1
ATOM 1985 N N . GLU A 1 256 ? -12.615 28.342 19.034 1.00 53.69 256 GLU A N 1
ATOM 1986 C CA . GLU A 1 256 ? -11.707 28.090 20.149 1.00 53.69 256 GLU A CA 1
ATOM 1987 C C . GLU A 1 256 ? -11.683 26.585 20.405 1.00 53.69 256 GLU A C 1
ATOM 1989 O O . GLU A 1 256 ? -12.713 25.907 20.408 1.00 53.69 256 GLU A O 1
ATOM 1994 N N . GLN A 1 257 ? -10.471 26.042 20.467 1.00 53.22 257 GLN A N 1
ATOM 1995 C CA . GLN A 1 257 ? -10.230 24.608 20.465 1.00 53.22 257 GLN A CA 1
ATOM 1996 C C . GLN A 1 257 ? -10.162 24.093 21.896 1.00 53.22 257 GLN A C 1
ATOM 1998 O O . GLN A 1 257 ? -9.357 24.594 22.677 1.00 53.22 257 GLN A O 1
ATOM 2003 N N . GLU A 1 258 ? -10.907 23.035 22.206 1.00 57.28 258 GLU A N 1
ATOM 2004 C CA . GLU A 1 258 ? -10.616 22.239 23.398 1.00 57.28 258 GLU A CA 1
ATOM 2005 C C . GLU A 1 258 ? -9.645 21.093 23.091 1.00 57.28 258 GLU A C 1
ATOM 2007 O O . GLU A 1 258 ? -9.503 20.640 21.952 1.00 57.28 258 GLU A O 1
ATOM 2012 N N . GLU A 1 259 ? -8.946 20.620 24.119 1.00 62.09 259 GLU A N 1
ATOM 2013 C CA . GLU A 1 259 ? -8.064 19.458 24.029 1.00 62.09 259 GLU A CA 1
ATOM 2014 C C . GLU A 1 259 ? -8.858 18.156 23.832 1.00 62.09 259 GLU A C 1
ATOM 2016 O O . GLU A 1 259 ? -9.994 18.013 24.292 1.00 62.09 259 GLU A O 1
ATOM 2021 N N . TRP A 1 260 ? -8.239 17.179 23.163 1.00 64.75 260 TRP A N 1
ATOM 2022 C CA . TRP A 1 260 ? -8.776 15.822 23.056 1.00 64.75 260 TRP A CA 1
ATOM 2023 C C . TRP A 1 260 ? -9.008 15.220 24.445 1.00 64.75 260 TRP A C 1
ATOM 2025 O O . TRP A 1 260 ? -8.145 15.317 25.317 1.00 64.75 260 TRP A O 1
ATOM 2035 N N . PHE A 1 261 ? -10.131 14.532 24.637 1.00 66.31 261 PHE A N 1
ATOM 2036 C CA . PHE A 1 261 ? -10.400 13.786 25.865 1.00 66.31 261 PHE A CA 1
ATOM 2037 C C . PHE A 1 261 ? -10.880 12.370 25.579 1.00 66.31 261 PHE A C 1
ATOM 2039 O O . PHE A 1 261 ? -11.443 12.092 24.520 1.00 66.31 261 PHE A O 1
ATOM 2046 N N . LYS A 1 262 ? -10.633 11.470 26.531 1.00 63.06 262 LYS A N 1
ATOM 2047 C CA . LYS A 1 262 ? -10.975 10.057 26.410 1.00 63.06 262 LYS A CA 1
ATOM 2048 C C . LYS A 1 262 ? -12.469 9.839 26.655 1.00 63.06 262 LYS A C 1
ATOM 2050 O O . LYS A 1 262 ? -13.048 10.413 27.580 1.00 63.06 262 LYS A O 1
ATOM 2055 N N . VAL A 1 263 ? -13.100 9.002 25.835 1.00 58.59 263 VAL A N 1
ATOM 2056 C CA . VAL A 1 263 ? -14.515 8.638 26.018 1.00 58.59 263 VAL A CA 1
ATOM 2057 C C . VAL A 1 263 ? -14.690 7.869 27.331 1.00 58.59 263 VAL A C 1
ATOM 2059 O O . VAL A 1 263 ? -13.884 7.002 27.662 1.00 58.59 263 VAL A O 1
ATOM 2062 N N . GLY A 1 264 ? -15.729 8.216 28.099 1.00 54.09 264 GLY A N 1
ATOM 2063 C CA . GLY A 1 264 ? -16.044 7.599 29.394 1.00 54.09 264 GLY A CA 1
ATOM 2064 C C . GLY A 1 264 ? -15.496 8.327 30.629 1.00 54.09 264 GLY A C 1
ATOM 2065 O O . GLY A 1 264 ? -15.904 7.999 31.737 1.00 54.09 264 GLY A O 1
ATOM 2066 N N . GLU A 1 265 ? -14.643 9.345 30.472 1.00 55.75 265 GLU A N 1
ATOM 2067 C CA . GLU A 1 265 ? -14.088 10.102 31.612 1.00 55.75 265 GLU A CA 1
ATOM 2068 C C . GLU A 1 265 ? -14.997 11.233 32.128 1.00 55.75 265 GLU A C 1
ATOM 2070 O O . GLU A 1 265 ? -14.613 11.928 33.059 1.00 55.75 265 GLU A O 1
ATOM 2075 N N . GLY A 1 266 ? -16.206 11.397 31.570 1.00 49.72 266 GLY A N 1
ATOM 2076 C CA . GLY A 1 266 ? -17.220 12.345 32.048 1.00 49.72 266 GLY A CA 1
ATOM 2077 C C . GLY A 1 266 ? -16.697 13.779 32.189 1.00 49.72 266 GLY A C 1
ATOM 2078 O O . GLY A 1 266 ? -16.332 14.207 33.279 1.00 49.72 266 GLY A O 1
ATOM 2079 N N . LYS A 1 267 ? -16.687 14.557 31.100 1.00 53.03 267 LYS A N 1
ATOM 2080 C CA . LYS A 1 267 ? -16.340 15.984 31.167 1.00 53.03 267 LYS A CA 1
ATOM 2081 C C . LYS A 1 267 ? -17.585 16.855 31.317 1.00 53.03 267 LYS A C 1
ATOM 2083 O O . LYS A 1 267 ? -18.508 16.766 30.513 1.00 53.03 267 LYS A O 1
ATOM 2088 N N . SER A 1 268 ? -17.560 17.744 32.308 1.00 52.91 268 SER A N 1
ATOM 2089 C CA . SER A 1 268 ? -18.497 18.863 32.413 1.00 52.91 268 SER A CA 1
ATOM 2090 C C . SER A 1 268 ? -17.990 20.028 31.573 1.00 52.91 268 SER A C 1
ATOM 2092 O O . SER A 1 268 ? -16.840 20.440 31.717 1.00 52.91 268 SER A O 1
ATOM 2094 N N . PHE A 1 269 ? -18.853 20.566 30.718 1.00 54.84 269 PHE A N 1
ATOM 2095 C CA . PHE A 1 269 ? -18.563 21.766 29.943 1.00 54.84 269 PHE A CA 1
ATOM 2096 C C . PHE A 1 269 ? -19.085 22.998 30.682 1.00 54.84 269 PHE A C 1
ATOM 2098 O O . PHE A 1 269 ? -20.246 23.034 31.094 1.00 54.84 269 PHE A O 1
ATOM 2105 N N . ILE A 1 270 ? -18.235 24.011 30.823 1.00 54.66 270 ILE A N 1
ATOM 2106 C CA . ILE A 1 270 ? -18.638 25.345 31.265 1.00 54.66 270 ILE A CA 1
ATOM 2107 C C . ILE A 1 270 ? -18.499 26.240 30.031 1.00 54.66 270 ILE A C 1
ATOM 2109 O O . ILE A 1 270 ? -17.386 26.353 29.517 1.00 54.66 270 ILE A O 1
ATOM 2113 N N . PRO A 1 271 ? -19.589 26.850 29.527 1.00 52.28 271 PRO A N 1
ATOM 2114 C CA . PRO A 1 271 ? -19.485 27.835 28.462 1.00 52.28 271 PRO A CA 1
ATOM 2115 C C . PRO A 1 271 ? -18.456 28.918 28.826 1.00 52.28 271 PRO A C 1
ATOM 2117 O O . PRO A 1 271 ? -18.370 29.293 29.998 1.00 52.28 271 PRO A O 1
ATOM 2120 N N . PRO A 1 272 ? -17.696 29.442 27.851 1.00 52.47 272 PRO A N 1
ATOM 2121 C CA . PRO A 1 272 ? -16.796 30.569 28.074 1.00 52.47 272 PRO A CA 1
ATOM 2122 C C . PRO A 1 272 ? -17.516 31.717 28.792 1.00 52.47 272 PRO A C 1
ATOM 2124 O O . PRO A 1 272 ? -18.687 31.983 28.518 1.00 52.47 272 PRO A O 1
ATOM 2127 N N . ALA A 1 273 ? -16.844 32.409 29.715 1.00 52.25 273 ALA A N 1
ATOM 2128 C CA . ALA A 1 273 ? -17.465 33.465 30.528 1.00 52.25 273 ALA A CA 1
ATOM 2129 C C . ALA A 1 273 ? -18.060 34.615 29.681 1.00 52.25 273 ALA A C 1
ATOM 2131 O O . ALA A 1 273 ? -19.014 35.281 30.080 1.00 52.25 273 ALA A O 1
ATOM 2132 N N . ASP A 1 274 ? -17.522 34.817 28.484 1.00 50.53 274 ASP A N 1
ATOM 2133 C CA . ASP A 1 274 ? -17.950 35.748 27.442 1.00 50.53 274 ASP A CA 1
ATOM 2134 C C . ASP A 1 274 ? -19.208 35.294 26.670 1.00 50.53 274 ASP A C 1
ATOM 2136 O O . ASP A 1 274 ? -19.917 36.134 26.107 1.00 50.53 274 ASP A O 1
ATOM 2140 N N . ALA A 1 275 ? -19.568 34.007 26.726 1.00 48.72 275 ALA A N 1
ATOM 2141 C CA . ALA A 1 275 ? -20.848 33.495 26.226 1.00 48.72 275 ALA A CA 1
ATOM 2142 C C . ALA A 1 275 ? -22.041 33.943 27.090 1.00 48.72 275 ALA A C 1
ATOM 2144 O O . ALA A 1 275 ? -23.154 34.050 26.588 1.00 48.72 275 ALA A O 1
ATOM 2145 N N . VAL A 1 276 ? -21.811 34.221 28.379 1.00 48.69 276 VAL A N 1
ATOM 2146 C CA . VAL A 1 276 ? -22.855 34.628 29.342 1.00 48.69 276 VAL A CA 1
ATOM 2147 C C . VAL A 1 276 ? -23.168 36.127 29.243 1.00 48.69 276 VAL A C 1
ATOM 2149 O O . VAL A 1 276 ? -24.259 36.561 29.588 1.00 48.69 276 VAL A O 1
ATOM 2152 N N . ASN A 1 277 ? -22.218 36.925 28.747 1.00 45.16 277 ASN A N 1
ATOM 2153 C CA . ASN A 1 277 ? -22.272 38.392 28.766 1.00 45.16 277 ASN A CA 1
ATOM 2154 C C . ASN A 1 277 ? -22.608 39.023 27.408 1.00 45.16 277 ASN A C 1
ATOM 2156 O O . ASN A 1 277 ? -22.433 40.226 27.202 1.00 45.16 277 ASN A O 1
ATOM 2160 N N . SER A 1 278 ? -23.020 38.208 26.446 1.00 49.44 278 SER A N 1
ATOM 2161 C CA . SER A 1 278 ? -23.201 38.623 25.067 1.00 49.44 278 SER A CA 1
ATOM 2162 C C . SER A 1 278 ? -24.637 38.363 24.620 1.00 49.44 278 SER A C 1
ATOM 2164 O O . SER A 1 278 ? -25.274 37.403 25.032 1.00 49.44 278 SER A O 1
ATOM 2166 N N . SER A 1 279 ? -25.178 39.253 23.789 1.00 50.22 279 SER A N 1
ATOM 2167 C CA . SER A 1 279 ? -26.573 39.264 23.320 1.00 50.22 279 SER A CA 1
ATOM 2168 C C . SER A 1 279 ? -26.932 38.111 22.363 1.00 50.22 279 SER A C 1
ATOM 2170 O O . SER A 1 279 ? -27.841 38.236 21.536 1.00 50.22 279 SER A O 1
ATOM 2172 N N . TRP A 1 280 ? -26.195 37.000 22.418 1.00 49.81 280 TRP A N 1
ATOM 2173 C CA . TRP A 1 280 ? -26.324 35.876 21.500 1.00 49.81 280 TRP A CA 1
ATOM 2174 C C . TRP A 1 280 ? -27.250 34.804 22.075 1.00 49.81 280 TRP A C 1
ATOM 2176 O O . TRP A 1 280 ? -27.061 34.312 23.180 1.00 49.81 280 TRP A O 1
ATOM 2186 N N . ASN A 1 281 ? -28.228 34.395 21.268 1.00 55.69 281 ASN A N 1
ATOM 2187 C CA . ASN A 1 281 ? -29.244 33.404 21.638 1.00 55.69 281 ASN A CA 1
ATOM 2188 C C . ASN A 1 281 ? -28.905 31.972 21.171 1.00 55.69 281 ASN A C 1
ATOM 2190 O O . ASN A 1 281 ? -29.765 31.093 21.247 1.00 55.69 281 ASN A O 1
ATOM 2194 N N . GLU A 1 282 ? -27.731 31.730 20.567 1.00 57.31 282 GLU A N 1
ATOM 2195 C CA . GLU A 1 282 ? -27.394 30.451 19.916 1.00 57.31 282 GLU A CA 1
ATOM 2196 C C . GLU A 1 282 ? -25.885 30.144 19.958 1.00 57.31 282 GLU A C 1
ATOM 2198 O O . GLU A 1 282 ? -25.071 31.008 19.634 1.00 57.31 282 GLU A O 1
ATOM 2203 N N . ILE A 1 283 ? -25.521 28.895 20.287 1.00 61.12 283 ILE A N 1
ATOM 2204 C CA . ILE A 1 283 ? -24.141 28.386 20.228 1.00 61.12 283 ILE A CA 1
ATOM 2205 C C . ILE A 1 283 ? -24.120 27.117 19.359 1.00 61.12 283 ILE A C 1
ATOM 2207 O O . ILE A 1 283 ? -24.881 26.171 19.556 1.00 61.12 283 ILE A O 1
ATOM 2211 N N . TYR A 1 284 ? -23.246 27.088 18.360 1.00 61.75 284 TYR A N 1
ATOM 2212 C CA . TYR A 1 284 ? -23.057 25.946 17.466 1.00 61.75 284 TYR A CA 1
ATOM 2213 C C . TYR A 1 284 ? -21.919 25.079 17.989 1.00 61.75 284 TYR A C 1
ATOM 2215 O O . TYR A 1 284 ? -20.888 25.630 18.359 1.00 61.75 284 TYR A O 1
ATOM 2223 N N . TYR A 1 285 ? -22.068 23.754 17.980 1.00 63.75 285 TYR A N 1
ATOM 2224 C CA . TYR A 1 285 ? -21.034 22.825 18.434 1.00 63.75 285 TYR A CA 1
ATOM 2225 C C . TYR A 1 285 ? -20.651 21.821 17.333 1.00 63.75 285 TYR A C 1
ATOM 2227 O O . TYR A 1 285 ? -21.469 21.433 16.495 1.00 63.75 285 TYR A O 1
ATOM 2235 N N . TYR A 1 286 ? -19.390 21.385 17.345 1.00 63.31 286 TYR A N 1
ATOM 2236 C CA . TYR A 1 286 ? -18.796 20.440 16.390 1.00 63.31 286 TYR A CA 1
ATOM 2237 C C . TYR A 1 286 ? -17.967 19.383 17.145 1.00 63.31 286 TYR A C 1
ATOM 2239 O O . TYR A 1 286 ? -17.468 19.678 18.229 1.00 63.31 286 TYR A O 1
ATOM 2247 N N . THR A 1 287 ? -17.810 18.164 16.602 1.00 62.53 287 THR A N 1
ATOM 2248 C CA . THR A 1 287 ? -17.316 16.981 17.360 1.00 62.53 287 THR A CA 1
ATOM 2249 C C . THR A 1 287 ? -16.363 16.047 16.617 1.00 62.53 287 THR A C 1
ATOM 2251 O O . THR A 1 287 ? -16.783 15.015 16.120 1.00 62.53 287 THR A O 1
ATOM 2254 N N . LEU A 1 288 ? -15.054 16.270 16.604 1.00 62.62 288 LEU A N 1
ATOM 2255 C CA . LEU A 1 288 ? -14.148 15.264 16.031 1.00 62.62 288 LEU A CA 1
ATOM 2256 C C . LEU A 1 288 ? -14.018 14.029 16.925 1.00 62.62 288 LEU A C 1
ATOM 2258 O O . LEU A 1 288 ? -13.853 14.149 18.135 1.00 62.62 288 LEU A O 1
ATOM 2262 N N . ALA A 1 289 ? -14.022 12.842 16.319 1.00 61.44 289 ALA A N 1
ATOM 2263 C CA . ALA A 1 289 ? -13.811 11.579 17.016 1.00 61.44 289 ALA A CA 1
ATOM 2264 C C . ALA A 1 289 ? -12.591 10.847 16.446 1.00 61.44 289 ALA A C 1
ATOM 2266 O O . ALA A 1 289 ? -12.409 10.728 15.231 1.00 61.44 289 ALA A O 1
ATOM 2267 N N . LYS A 1 290 ? -11.754 10.331 17.343 1.00 61.12 290 LYS A N 1
ATOM 2268 C CA . LYS A 1 290 ? -10.649 9.436 17.027 1.00 61.12 290 LYS A CA 1
ATOM 2269 C C . LYS A 1 290 ? -11.067 8.015 17.366 1.00 61.12 290 LYS A C 1
ATOM 2271 O O . LYS A 1 290 ? -11.239 7.670 18.532 1.00 61.12 290 LYS A O 1
ATOM 2276 N N . ILE A 1 291 ? -11.234 7.210 16.328 1.00 62.88 291 ILE A N 1
ATOM 2277 C CA . ILE A 1 291 ? -11.642 5.810 16.418 1.00 62.88 291 ILE A CA 1
ATOM 2278 C C . ILE A 1 291 ? -10.383 4.945 16.442 1.00 62.88 291 ILE A C 1
ATOM 2280 O O . ILE A 1 291 ? -9.417 5.220 15.723 1.00 62.88 291 ILE A O 1
ATOM 2284 N N . LYS A 1 292 ? -10.387 3.898 17.267 1.00 56.00 292 LYS A N 1
ATOM 2285 C CA . LYS A 1 292 ? -9.273 2.960 17.405 1.00 56.00 292 LYS A CA 1
ATOM 2286 C C . LYS A 1 292 ? -8.887 2.384 16.041 1.00 56.00 292 LYS A C 1
ATOM 2288 O O . LYS A 1 292 ? -9.675 1.704 15.392 1.00 56.00 292 LYS A O 1
ATOM 2293 N N . GLY A 1 293 ? -7.651 2.641 15.616 1.00 53.19 293 GLY A N 1
ATOM 2294 C CA . GLY A 1 293 ? -7.136 2.181 14.322 1.00 53.19 293 GLY A CA 1
ATOM 2295 C C . GLY A 1 293 ? -7.361 3.126 13.133 1.00 53.19 293 GLY A C 1
ATOM 2296 O O . GLY A 1 293 ? -6.961 2.763 12.029 1.00 53.19 293 GLY A O 1
ATOM 2297 N N . CYS A 1 294 ? -7.920 4.327 13.332 1.00 53.06 294 CYS A N 1
ATOM 2298 C CA . CYS A 1 294 ? -7.911 5.409 12.337 1.00 53.06 294 CYS A CA 1
ATOM 2299 C C . CYS A 1 294 ? -7.029 6.583 12.813 1.00 53.06 294 CYS A C 1
ATOM 2301 O O . CYS A 1 294 ? -6.943 6.861 14.011 1.00 53.06 294 CYS A O 1
ATOM 2303 N N . GLU A 1 295 ? -6.356 7.277 11.882 1.00 51.44 295 GLU A N 1
ATOM 2304 C CA . GLU A 1 295 ? -5.549 8.458 12.230 1.00 51.44 295 GLU A CA 1
ATOM 2305 C C . GLU A 1 295 ? -6.442 9.629 12.664 1.00 51.44 295 GLU A C 1
ATOM 2307 O O . GLU A 1 295 ? -6.172 10.173 13.728 1.00 51.44 295 GLU A O 1
ATOM 2312 N N . GLU A 1 296 ? -7.538 9.932 11.948 1.00 47.38 296 GLU A N 1
ATOM 2313 C CA . GLU A 1 296 ? -8.529 10.975 12.284 1.00 47.38 296 GLU A CA 1
ATOM 2314 C C . GLU A 1 296 ? -9.846 10.757 11.496 1.00 47.38 296 GLU A C 1
ATOM 2316 O O . GLU A 1 296 ? -9.800 10.491 10.296 1.00 47.38 296 GLU A O 1
ATOM 2321 N N . SER A 1 297 ? -11.023 10.880 12.136 1.00 47.81 297 SER A N 1
ATOM 2322 C CA . SER A 1 297 ? -12.337 10.909 11.452 1.00 47.81 297 SER A CA 1
ATOM 2323 C C . SER A 1 297 ? -12.979 12.292 11.627 1.00 47.81 297 SER A C 1
ATOM 2325 O O . SER A 1 297 ? -13.047 12.806 12.745 1.00 47.81 297 SER A O 1
ATOM 2327 N N . ARG A 1 298 ? -13.420 12.924 10.528 1.00 46.03 298 ARG A N 1
ATOM 2328 C CA . ARG A 1 298 ? -14.089 14.240 10.563 1.00 46.03 298 ARG A CA 1
ATOM 2329 C C . ARG A 1 298 ? -15.587 14.129 10.866 1.00 46.03 298 ARG A C 1
ATOM 2331 O O . ARG A 1 298 ? -16.196 13.101 10.595 1.00 46.03 298 ARG A O 1
ATOM 2338 N N . SER A 1 299 ? -16.158 15.196 11.428 1.00 48.75 299 SER A N 1
ATOM 2339 C CA . SER A 1 299 ? -17.461 15.200 12.103 1.00 48.75 299 SER A CA 1
ATOM 2340 C C . SER A 1 299 ? -18.497 16.183 11.579 1.00 48.75 299 SER A C 1
ATOM 2342 O O . SER A 1 299 ? -18.132 17.263 11.113 1.00 48.75 299 SER A O 1
ATOM 2344 N N . GLU A 1 300 ? -19.772 15.857 11.808 1.00 47.19 300 GLU A N 1
ATOM 2345 C CA . GLU A 1 300 ? -20.945 16.710 11.584 1.00 47.19 300 GLU A CA 1
ATOM 2346 C C . GLU A 1 300 ? -21.179 17.801 12.657 1.00 47.19 300 GLU A C 1
ATOM 2348 O O . GLU A 1 300 ? -20.622 17.788 13.761 1.00 47.19 300 GLU A O 1
ATOM 2353 N N . LEU A 1 301 ? -22.034 18.758 12.274 1.00 46.41 301 LEU A N 1
ATOM 2354 C CA . LEU A 1 301 ? -22.555 19.895 13.037 1.00 46.41 301 LEU A CA 1
ATOM 2355 C C . LEU A 1 301 ? -23.719 19.454 13.939 1.00 46.41 301 LEU A C 1
ATOM 2357 O O . LEU A 1 301 ? -24.646 18.802 13.462 1.00 46.41 301 LEU A O 1
ATOM 2361 N N . PHE A 1 302 ? -23.768 19.915 15.190 1.00 50.09 302 PHE A N 1
ATOM 2362 C CA . PHE A 1 302 ? -25.030 19.926 15.935 1.00 50.09 302 PHE A CA 1
ATOM 2363 C C . PHE A 1 302 ? -25.251 21.281 16.624 1.00 50.09 302 PHE A C 1
ATOM 2365 O O . PHE A 1 302 ? -24.319 21.979 17.026 1.00 50.09 302 PHE A O 1
ATOM 2372 N N . LYS A 1 303 ? -26.516 21.706 16.687 1.00 51.50 303 LYS A N 1
ATOM 2373 C CA . LYS A 1 303 ? -26.924 23.038 17.153 1.00 51.50 303 LYS A CA 1
ATOM 2374 C C . LYS A 1 303 ? -27.509 22.934 18.561 1.00 51.50 303 LYS A C 1
ATOM 2376 O O . LYS A 1 303 ? -28.459 22.184 18.758 1.00 51.50 303 LYS A O 1
ATOM 2381 N N . LEU A 1 304 ? -26.987 23.713 19.510 1.00 51.09 304 LEU A N 1
ATOM 2382 C CA . LEU A 1 304 ? -27.563 23.869 20.850 1.00 51.09 304 LEU A CA 1
ATOM 2383 C C . LEU A 1 304 ? -28.035 25.313 21.032 1.00 51.09 304 LEU A C 1
ATOM 2385 O O . LEU A 1 304 ? -27.276 26.270 20.876 1.00 51.09 304 LEU A O 1
ATOM 2389 N N . LYS A 1 305 ? -29.313 25.498 21.363 1.00 47.22 305 LYS A N 1
ATOM 2390 C CA . LYS A 1 305 ? -29.858 26.833 21.608 1.00 47.22 305 LYS A CA 1
ATOM 2391 C C . LYS A 1 305 ? -29.780 27.160 23.099 1.00 47.22 305 LYS A C 1
ATOM 2393 O O . LYS A 1 305 ? -30.488 26.554 23.898 1.00 47.22 305 LYS A O 1
ATOM 2398 N N . TYR A 1 306 ? -28.942 28.126 23.463 1.00 49.22 306 TYR A N 1
ATOM 2399 C CA . TYR A 1 306 ? -28.902 28.680 24.817 1.00 49.22 306 TYR A CA 1
ATOM 2400 C C . TYR A 1 306 ? -29.846 29.880 24.895 1.00 49.22 306 TYR A C 1
ATOM 2402 O O . TYR A 1 306 ? -29.725 30.823 24.118 1.00 49.22 306 TYR A O 1
ATOM 2410 N N . LEU A 1 307 ? -30.807 29.835 25.816 1.00 46.69 307 LEU A N 1
ATOM 2411 C CA . LEU A 1 307 ? -31.728 30.939 26.078 1.00 46.69 307 LEU A CA 1
ATOM 2412 C C . LEU A 1 307 ? -31.326 31.575 27.413 1.00 46.69 307 LEU A C 1
ATOM 2414 O O . LEU A 1 307 ? -31.800 31.156 28.468 1.00 46.69 307 LEU A O 1
ATOM 2418 N N . CYS A 1 308 ? -30.433 32.565 27.377 1.00 44.22 308 CYS A N 1
ATOM 2419 C CA . CYS A 1 308 ? -30.191 33.419 28.539 1.00 44.22 308 CYS A CA 1
ATOM 2420 C C . CYS A 1 308 ? -31.229 34.558 28.527 1.00 44.22 308 CYS A C 1
ATOM 2422 O O . CYS A 1 308 ? -31.233 35.345 27.579 1.00 44.22 308 CYS A O 1
ATOM 2424 N N . PRO A 1 309 ? -32.147 34.656 29.506 1.00 43.78 309 PRO A N 1
ATOM 2425 C CA . PRO A 1 309 ? -32.896 35.893 29.700 1.00 43.78 309 PRO A CA 1
ATOM 2426 C C . PRO A 1 309 ? -31.925 37.010 30.126 1.00 43.78 309 PRO A C 1
ATOM 2428 O O . PRO A 1 309 ? -31.017 36.754 30.914 1.00 43.78 309 PRO A O 1
ATOM 2431 N N . ASN A 1 310 ? -32.096 38.208 29.553 1.00 47.44 310 ASN A N 1
ATOM 2432 C CA . ASN A 1 310 ? -31.360 39.424 29.931 1.00 47.44 310 ASN A CA 1
ATOM 2433 C C . ASN A 1 310 ? -31.643 39.847 31.374 1.00 47.44 310 ASN A C 1
ATOM 2435 O O . ASN A 1 310 ? -32.815 39.695 31.795 1.00 47.44 310 ASN A O 1
#

Secondary structure (DSSP, 8-state):
-HHHHHHHHHHT-----PPEEESSSS-SSTTEEEEE-SSS--EEPPEES-TTGGG-TT--PPTT-EEEETTTTEEEEE-SSS--SGGGEEESS---EEEEETTEEEEE----PPPHHHHS------S--EEESS--TT--SSEEE--SS-EEE--EES-HHHH-SSPPTTEEEEETTTTEEEEE-SS-EEEE----EEEEEEEEES-SEEETTT----EEEEEEEESS-TT-EEPGGGEEEEEEEEESSS-TT--EEPPPEETTS-PPP---HHHHSSS---EEEEEEEEETT-S-B---EEEEEEE---

pLDDT: mean 72.27, std 18.1, range [41.38, 97.62]

Radius of gyration: 27.48 Å; chains: 1; bounding box: 58×58×95 Å

Sequence (310 aa):
MKKIILAIGLLLSLDAFGQVAIGKDAISNEYVSIEFGLGNKGIVLPYVTNIEEMSKNGRVVQPGTIAMDATSGLVSYCKDSPCNNVNNWFKLSVNKQNLYLDGQSIANTKGIVPNFETFQQPLKDIGGNSFIGDEEESAPGVLVLSDKNKAMVLPKMQSPHTSIKRPAPGMMAYDTKKKQLAIFNGTVWSFWSTCSTEIVKVSPIGYEQAICENSPVVELKVKLQDRDDPTKVINDEEVEYIKWYYSFSNNYNKIEQEEWFKVGEGKSFIPPADAVNSSWNEIYYYTLAKIKGCEESRSELFKLKYLCPN

=== Feature glossary ===
The record interleaves many kinds of information about one protein. Here is each kind framed as the question it answers.

Q: What are the backbone torsion angles?
A: φ (phi) and ψ (psi) are the two rotatable backbone dihedrals per residue: φ is the C(i-1)–N–Cα–C torsion, ψ is the N–Cα–C–N(i+1) torsion, both in degrees on (−180°, 180°]. α-helical residues cluster near (−60°, −45°); β-strand residues near (−120°, +130°). A Ramachandran plot is simply a scatter of (φ, ψ) for every residue.

Q: What is the amino-acid chain?
A: This is the polypeptide sequence — one letter per residue, N-terminus first. Length ranges from a few dozen residues for small domains to over a thousand for large multi-domain proteins.

Q: How mobile is each atom in the crystal?
A: For experimental (PDB) structures, the B-factor (temperature factor) quantifies the positional spread of each atom in the crystal — a combination of thermal vibration and static disorder — in units of Å². High B-factors mark flexible loops or poorly resolved regions; low B-factors mark the rigid, well-ordered core.

Q: Are the domains correctly placed relative to each other?
A: Predicted Aligned Error (PAE) is an AlphaFold confidence matrix: entry (i, j) is the expected error in the position of residue j, in ångströms, when the prediction is superimposed on the true structure at residue i. Low PAE within a block of residues means that block is internally rigid and well-predicted; high PAE between two blocks means their relative placement is uncertain even if each block individually is confident.

Q: How confident is the AlphaFold model at each residue?
A: pLDDT is the predicted lDDT-Cα score: AlphaFold's confidence that the local environment of each residue (all inter-atomic distances within 15 Å) is correctly placed. It is a per-residue number between 0 and 100, with higher meaning more reliable.

Q: What family and function is it annotated with?
A: Functional annotations link the protein to curated databases. InterPro entries identify conserved domains and families by matching the sequence against member-database signatures (Pfam, PROSITE, CDD, …). Gene Ontology (GO) terms describe molecular function, biological process, and cellular component in a controlled vocabulary. CATH places the structure in a hierarchical fold classification (Class/Architecture/Topology/Homologous-superfamily). The organism is the source species.

Q: How big and how compact is the whole molecule?
A: Three whole-structure scalars: the radius of gyration (RMS distance of Cα from centroid, in Å), the count of Cα–Cα contacts (pairs closer than 8 Å and separated by more than four residues in sequence — i.e. tertiary, not local, contacts), and the bounding-box dimensions. Together they distinguish compact globular folds from extended fibres or disordered chains.

Q: What known structures does this most resemble?
A: The Foldseek neighbor list gives the closest experimentally determined structures in the PDB, ranked by structural alignment. TM-score near 1 means near-identical fold; near 0.3 means only rough topology match. This is how one finds what a novel AlphaFold prediction most resembles in the solved-structure universe.

Q: Which residues are buried vs exposed?
A: SASA measures how much of the protein is reachable by solvent. It is computed by rolling a water-sized probe over the atomic surface and summing the exposed area (Å²). Per-residue SASA distinguishes core (buried, low SASA) from surface (exposed, high SASA) residues; total SASA is a whole-molecule size measure.

Q: Which residues are in helices, strands, or loops?
A: Eight-state secondary structure (DSSP): H is the canonical α-helix, G the tighter 3₁₀-helix, I the wider π-helix; E/B are β-structure, T and S are turns and bends, and '-' is everything else. DSSP derives these from the pattern of main-chain N–H···O=C hydrogen bonds, not from the sequence.

Q: Where is each backbone atom in 3D?
A: Structure coordinates are given as an mmCIF _atom_site loop: one row per atom with element, residue name, chain id, sequence number, and x/y/z position in Å. Only the four main-chain atoms per residue are included here; side chains are omitted to keep the record compact.

Q: What if only a Cα trace is available?
A: Three-state secondary structure (P-SEA) collapses the eight DSSP classes into helix (a), strand (b), and coil (c). P-SEA assigns these from Cα geometry alone — distances and angles — without requiring backbone oxygens, so it works on any Cα trace.

Q: What do the rendered images show?
A: The six renders are orthographic views along the three Cartesian axes in both directions. Representation (cartoon, sticks, or surface) and color scheme (sequence-rainbow or by-chain) vary across proteins so the training set covers all the common visualization conventions.

Q: What does the local fold look like, residue by residue?
A: Foldseek's 3Di representation compresses backbone geometry into a per-residue letter drawn from a learned twenty-state alphabet. It captures the tertiary interaction pattern around each residue — which residues are packed against it in space, regardless of where they are in sequence.

Q: What do the diagnostic plots show?
A: The contact map is a binary N×N matrix image: pixel (i, j) is dark where Cα_i and Cα_j are within 8 Å and |i−j|>4. Because the |i−j|>4 filter removes local helical contacts, off-diagonal stripes parallel to the main diagonal indicate parallel β-sheets; stripes perpendicular to it indicate antiparallel β-sheets. The Ramachandran plot scatters every residue's (φ, ψ) pair against the sterically allowed regions. The PAE heatmap renders the predicted-aligned-error matrix.